Protein AF-A0A926EF14-F1 (afdb_monomer)

Sequence (296 aa):
MLIVTAFVLFLLLAAVLDRFVFHVVFKAPEEPSSSSSSSSSSISSSSSSSKPELTEAEMLPGSGNLENSPYVDATMFEKIKEYSDKNSDVKGWLTVEGTNIDYPVVHYKNNSTYLSLGYDKNYSFNGVIWADYEDILGNASQMSRNMVIYGHNWTNYSADPRIGNENDVMFAQLTAFQHLDFAKENLFIHFTTEEQSMTYKIFASFYTEDTFPYYYPNQSDEEFMAVVESARERSEHDYDVLVDKDDKIITLSTCTRRFGRTDRQRFVVMARLLRQEEKAVPYAVTANPDPVRPNL

Organism: NCBI:txid2763677

Structure (mmCIF, N/CA/C/O backbone):
data_AF-A0A926EF14-F1
#
_entry.id   AF-A0A926EF14-F1
#
loop_
_atom_site.group_PDB
_atom_site.id
_atom_site.type_symbol
_atom_site.label_atom_id
_atom_site.label_alt_id
_atom_site.label_comp_id
_atom_site.label_asym_id
_atom_site.label_entity_id
_atom_site.label_seq_id
_atom_site.pdbx_PDB_ins_code
_atom_site.Cartn_x
_atom_site.Cartn_y
_atom_site.Cartn_z
_atom_site.occupancy
_atom_site.B_iso_or_equiv
_atom_site.auth_seq_id
_atom_site.auth_comp_id
_atom_site.auth_asym_id
_atom_site.auth_atom_id
_atom_site.pdbx_PDB_model_num
ATOM 1 N N . MET A 1 1 ? 53.623 -20.574 24.177 1.00 59.88 1 MET A N 1
ATOM 2 C CA . MET A 1 1 ? 53.455 -21.757 23.302 1.00 59.88 1 MET A CA 1
ATOM 3 C C . MET A 1 1 ? 52.304 -22.678 23.729 1.00 59.88 1 MET A C 1
ATOM 5 O O . MET A 1 1 ? 51.657 -23.208 22.844 1.00 59.88 1 MET A O 1
ATOM 9 N N . LEU A 1 2 ? 51.975 -22.813 25.028 1.00 55.41 2 LEU A N 1
ATOM 10 C CA . LEU A 1 2 ? 50.864 -23.671 25.497 1.00 55.41 2 LEU A CA 1
ATOM 11 C C . LEU A 1 2 ? 49.434 -23.173 25.177 1.00 55.41 2 LEU A C 1
ATOM 13 O O . LEU A 1 2 ? 48.521 -23.982 25.049 1.00 55.41 2 LEU A O 1
ATOM 17 N N . ILE A 1 3 ? 49.214 -21.861 25.041 1.00 56.66 3 ILE A N 1
ATOM 18 C CA . ILE A 1 3 ? 47.863 -21.304 24.804 1.00 56.66 3 ILE A CA 1
ATOM 19 C C . ILE A 1 3 ? 47.408 -21.529 23.351 1.00 56.66 3 ILE A C 1
ATOM 21 O O . ILE A 1 3 ? 46.236 -21.783 23.089 1.00 56.66 3 ILE A O 1
ATOM 25 N N . VAL A 1 4 ? 48.350 -21.520 22.404 1.00 59.75 4 VAL A N 1
ATOM 26 C CA . VAL A 1 4 ? 48.061 -21.704 20.972 1.00 59.75 4 VAL A CA 1
ATOM 27 C C . VAL A 1 4 ? 47.673 -23.155 20.669 1.00 59.75 4 VAL A C 1
ATOM 29 O O . VAL A 1 4 ? 46.778 -23.403 19.869 1.00 59.75 4 VAL A O 1
ATOM 32 N N . THR A 1 5 ? 48.273 -24.126 21.364 1.00 63.25 5 THR A N 1
ATOM 33 C CA . THR A 1 5 ? 47.967 -25.553 21.180 1.00 63.25 5 THR A CA 1
ATOM 34 C C . THR A 1 5 ? 46.576 -25.943 21.686 1.00 63.25 5 THR A C 1
ATOM 36 O O . THR A 1 5 ? 45.941 -26.809 21.091 1.00 63.25 5 THR A O 1
ATOM 39 N N . ALA A 1 6 ? 46.065 -25.284 22.733 1.00 62.16 6 ALA A N 1
ATOM 40 C CA . ALA A 1 6 ? 44.718 -25.543 23.249 1.00 62.16 6 ALA A CA 1
ATOM 41 C C . ALA A 1 6 ? 43.618 -25.014 22.307 1.00 62.16 6 ALA A C 1
ATOM 43 O O . ALA A 1 6 ? 42.595 -25.670 22.118 1.00 62.16 6 ALA A O 1
ATOM 44 N N . PHE A 1 7 ? 43.855 -23.868 21.658 1.00 66.31 7 PHE A N 1
ATOM 45 C CA . PHE A 1 7 ? 42.904 -23.267 20.716 1.00 66.31 7 PHE A CA 1
ATOM 46 C C . PHE A 1 7 ? 42.755 -24.080 19.421 1.00 66.31 7 PHE A C 1
ATOM 48 O O . PHE A 1 7 ? 41.646 -24.250 18.919 1.00 66.31 7 PHE A O 1
ATOM 55 N N . VAL A 1 8 ? 43.854 -24.642 18.907 1.00 69.69 8 VAL A N 1
ATOM 56 C CA . VAL A 1 8 ? 43.825 -25.494 17.704 1.00 69.69 8 VAL A CA 1
ATOM 57 C C . VAL A 1 8 ? 43.091 -26.813 17.970 1.00 69.69 8 VAL A C 1
ATOM 59 O O . VAL A 1 8 ? 42.335 -27.277 17.118 1.00 69.69 8 VAL A O 1
ATOM 62 N N . LEU A 1 9 ? 43.245 -27.392 19.167 1.00 65.31 9 LEU A N 1
ATOM 63 C CA . LEU A 1 9 ? 42.551 -28.628 19.537 1.00 65.31 9 LEU A CA 1
ATOM 64 C C . LEU A 1 9 ? 41.032 -28.418 19.686 1.00 65.31 9 LEU A C 1
ATOM 66 O O . LEU A 1 9 ? 40.253 -29.280 19.284 1.00 65.31 9 LEU A O 1
ATOM 70 N N . PHE A 1 10 ? 40.608 -27.257 20.201 1.00 69.00 10 PHE A N 1
ATOM 71 C CA . PHE A 1 10 ? 39.190 -26.909 20.338 1.00 69.00 10 PHE A CA 1
ATOM 72 C C . PHE A 1 10 ? 38.501 -26.709 18.977 1.00 69.00 10 PHE A C 1
ATOM 74 O O . PHE A 1 10 ? 37.396 -27.205 18.767 1.00 69.00 10 PHE A O 1
ATOM 81 N N . LEU A 1 11 ? 39.173 -26.058 18.019 1.00 65.62 11 LEU A N 1
ATOM 82 C CA . LEU A 1 11 ? 38.637 -25.860 16.665 1.00 65.62 11 LEU A CA 1
ATOM 83 C C . LEU A 1 11 ? 38.502 -27.174 15.881 1.00 65.62 11 LEU A C 1
ATOM 85 O O . LEU A 1 11 ? 37.529 -27.355 15.149 1.00 65.62 11 LEU A O 1
ATOM 89 N N . LEU A 1 12 ? 39.431 -28.118 16.064 1.00 63.69 12 LEU A N 1
ATOM 90 C CA . LEU A 1 12 ? 39.341 -29.440 15.435 1.00 63.69 12 LEU A CA 1
ATOM 91 C C . LEU A 1 12 ? 38.203 -30.288 16.024 1.00 63.69 12 LEU A C 1
ATOM 93 O O . LEU A 1 12 ? 37.512 -30.974 15.276 1.00 63.69 12 LEU A O 1
ATOM 97 N N . LEU A 1 13 ? 37.9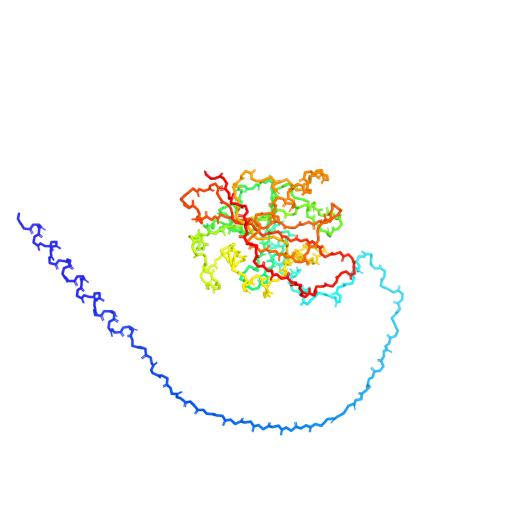62 -30.207 17.336 1.00 59.09 13 LEU A N 1
ATOM 98 C CA . LEU A 1 13 ? 36.832 -30.883 17.985 1.00 59.09 13 LEU A CA 1
ATOM 99 C C . LEU A 1 13 ? 35.478 -30.314 17.532 1.00 59.09 13 LEU A C 1
ATOM 101 O O . LEU A 1 13 ? 34.566 -31.090 17.244 1.00 59.09 13 LEU A O 1
ATOM 105 N N . ALA A 1 14 ? 35.362 -28.989 17.393 1.00 60.09 14 ALA A N 1
ATOM 106 C CA . ALA A 1 14 ? 34.145 -28.346 16.895 1.00 60.09 14 ALA A CA 1
ATOM 107 C C . ALA A 1 14 ? 33.811 -28.760 15.446 1.00 60.09 14 ALA A C 1
ATOM 109 O O . ALA A 1 14 ? 32.662 -29.071 15.147 1.00 60.09 14 ALA A O 1
ATOM 110 N N . ALA A 1 15 ? 34.815 -28.858 14.566 1.00 60.81 15 ALA A N 1
ATOM 111 C CA . ALA A 1 15 ? 34.612 -29.263 13.172 1.00 60.81 15 ALA A CA 1
ATOM 112 C C . ALA A 1 15 ? 34.180 -30.737 13.009 1.00 60.81 15 ALA A C 1
ATOM 114 O O . ALA A 1 15 ? 33.473 -31.079 12.059 1.00 60.81 15 ALA A O 1
ATOM 115 N N . VAL A 1 16 ? 34.589 -31.624 13.925 1.00 64.19 16 VAL A N 1
ATOM 116 C CA . VAL A 1 16 ? 34.184 -33.043 13.906 1.00 64.19 16 VAL A CA 1
ATOM 117 C C . VAL A 1 16 ? 32.751 -33.221 14.418 1.00 64.19 16 VAL A C 1
ATOM 119 O O . VAL A 1 16 ? 32.005 -34.027 13.860 1.00 64.19 16 VAL A O 1
ATOM 122 N N . LEU A 1 17 ? 32.342 -32.445 15.428 1.00 52.44 17 LEU A N 1
ATOM 123 C CA . LEU A 1 17 ? 30.967 -32.441 15.942 1.00 52.44 17 LEU A CA 1
ATOM 124 C C . LEU A 1 17 ? 29.964 -31.916 14.902 1.00 52.44 17 LEU A C 1
ATOM 126 O O . LEU A 1 17 ? 28.900 -32.511 14.743 1.00 52.44 17 LEU A O 1
ATOM 130 N N . ASP A 1 18 ? 30.330 -30.890 14.132 1.00 54.69 18 ASP A N 1
ATOM 131 C CA . ASP A 1 18 ? 29.460 -30.302 13.103 1.00 54.69 18 ASP A CA 1
ATOM 132 C C . ASP A 1 18 ? 29.188 -31.274 11.933 1.00 54.69 18 ASP A C 1
ATOM 134 O O . ASP A 1 18 ? 28.050 -31.463 11.498 1.00 54.69 18 ASP A O 1
ATOM 138 N N . ARG A 1 19 ? 30.211 -32.027 11.495 1.00 56.25 19 ARG A N 1
ATOM 139 C CA . ARG A 1 19 ? 30.043 -33.089 10.481 1.00 56.25 19 ARG A CA 1
ATOM 140 C C . ARG A 1 19 ? 29.198 -34.272 10.958 1.00 56.25 19 ARG A C 1
ATOM 142 O O . ARG A 1 19 ? 28.567 -34.928 10.130 1.00 56.25 19 ARG A O 1
ATOM 149 N N . PHE A 1 20 ? 29.189 -34.563 12.258 1.00 52.62 20 PHE A N 1
ATOM 150 C CA . PHE A 1 20 ? 28.399 -35.663 12.813 1.00 52.62 20 PHE A CA 1
ATOM 151 C C . PHE A 1 20 ? 26.912 -35.294 12.934 1.00 52.62 20 PHE A C 1
ATOM 153 O O . PHE A 1 20 ? 26.051 -36.112 12.612 1.00 52.62 20 PHE A O 1
ATOM 160 N N . VAL A 1 21 ? 26.601 -34.045 13.305 1.00 53.00 21 VAL A N 1
ATOM 161 C CA . VAL A 1 21 ? 25.218 -33.532 13.348 1.00 53.00 21 VAL A CA 1
ATOM 162 C C . VAL A 1 21 ? 24.605 -33.480 11.945 1.00 53.00 21 VAL A C 1
ATOM 164 O O . VAL A 1 21 ? 23.466 -33.911 11.764 1.00 53.00 21 VAL A O 1
ATOM 167 N N . PHE A 1 22 ? 25.374 -33.070 10.930 1.00 47.53 22 PHE A N 1
ATOM 168 C CA . PHE A 1 22 ? 24.894 -33.027 9.544 1.00 47.53 22 PHE A CA 1
ATOM 169 C C . PHE A 1 22 ? 24.496 -34.413 9.001 1.00 47.53 22 PHE A C 1
ATOM 171 O O . PHE A 1 22 ? 23.508 -34.538 8.281 1.00 47.53 22 PHE A O 1
ATOM 178 N N . HIS A 1 23 ? 25.211 -35.475 9.390 1.00 51.81 23 HIS A N 1
ATOM 179 C CA . HIS A 1 23 ? 24.938 -36.837 8.914 1.00 51.81 23 HIS A CA 1
ATOM 180 C C . HIS A 1 23 ? 23.814 -37.569 9.663 1.00 51.81 23 HIS A C 1
ATOM 182 O O . HIS A 1 23 ? 23.253 -38.522 9.120 1.00 51.81 23 HIS A O 1
ATOM 188 N N . VAL A 1 24 ? 23.491 -37.159 10.894 1.00 51.69 24 VAL A N 1
ATOM 189 C CA . VAL A 1 24 ? 22.460 -37.812 11.723 1.00 51.69 24 VAL A CA 1
ATOM 190 C C . VAL A 1 24 ? 21.089 -37.143 11.558 1.00 51.69 24 VAL A C 1
ATOM 192 O O . VAL A 1 24 ? 20.074 -37.822 11.685 1.00 51.69 24 VAL A O 1
ATOM 195 N N . VAL A 1 25 ? 21.040 -35.844 11.233 1.00 48.34 25 VAL A N 1
ATOM 196 C CA . VAL A 1 25 ? 19.781 -35.075 11.161 1.00 48.34 25 VAL A CA 1
ATOM 197 C C . VAL A 1 25 ? 19.177 -35.028 9.751 1.00 48.34 25 VAL A C 1
ATOM 199 O O . VAL A 1 25 ? 17.957 -34.974 9.621 1.00 48.34 25 VAL A O 1
ATOM 202 N N . PHE A 1 26 ? 19.977 -35.136 8.685 1.00 39.97 26 PHE A N 1
ATOM 203 C CA . PHE A 1 26 ? 19.478 -35.069 7.305 1.00 39.97 26 PHE A CA 1
ATOM 204 C C . PHE A 1 26 ? 19.611 -36.406 6.575 1.00 39.97 26 PHE A C 1
ATOM 206 O O . PHE A 1 26 ? 20.491 -36.613 5.742 1.00 39.97 26 PHE A O 1
ATOM 213 N N . LYS A 1 27 ? 18.684 -37.320 6.870 1.00 35.62 27 LYS A N 1
ATOM 214 C CA . LYS A 1 27 ? 18.374 -38.458 6.000 1.00 35.62 27 LYS A CA 1
ATOM 215 C C . LYS A 1 27 ? 16.994 -38.219 5.387 1.00 35.62 27 LYS A C 1
ATOM 217 O O . LYS A 1 27 ? 15.984 -38.378 6.065 1.00 35.62 27 LYS A O 1
ATOM 222 N N . ALA A 1 28 ? 16.969 -37.792 4.125 1.00 41.59 28 ALA A N 1
ATOM 223 C CA . ALA A 1 28 ? 15.740 -37.636 3.350 1.00 41.59 28 ALA A CA 1
ATOM 224 C C . ALA A 1 28 ? 15.052 -39.007 3.154 1.00 41.59 28 ALA A C 1
ATOM 226 O O . ALA A 1 28 ? 15.758 -39.984 2.880 1.00 41.59 28 ALA A O 1
ATOM 227 N N . PRO A 1 29 ? 13.718 -39.119 3.291 1.00 42.22 29 PRO A N 1
ATOM 228 C CA . PRO A 1 29 ? 12.995 -40.325 2.906 1.00 42.22 29 PRO A CA 1
ATOM 229 C C . PRO A 1 29 ? 12.800 -40.376 1.382 1.00 42.22 29 PRO A C 1
ATOM 231 O O . PRO A 1 29 ? 12.461 -39.371 0.762 1.00 42.22 29 PRO A O 1
ATOM 234 N N . GLU A 1 30 ? 13.014 -41.556 0.799 1.00 37.47 30 GLU A N 1
ATOM 235 C CA . GLU A 1 30 ? 12.725 -41.881 -0.603 1.00 37.47 30 GLU A CA 1
ATOM 236 C C . GLU A 1 30 ? 11.208 -41.914 -0.873 1.00 37.47 30 GLU A C 1
ATOM 238 O O . GLU A 1 30 ? 10.435 -42.424 -0.058 1.00 37.47 30 GLU A O 1
ATOM 243 N N . GLU A 1 31 ? 10.788 -41.404 -2.035 1.00 38.28 31 GLU A N 1
ATOM 244 C CA . GLU A 1 31 ? 9.409 -41.494 -2.531 1.00 38.28 31 GLU A CA 1
ATOM 245 C C . GLU A 1 31 ? 9.086 -42.869 -3.141 1.00 38.28 31 GLU A C 1
ATOM 247 O O . GLU A 1 31 ? 9.919 -43.436 -3.854 1.00 38.28 31 GLU A O 1
ATOM 252 N N . PRO A 1 32 ? 7.840 -43.359 -3.000 1.00 35.94 32 PRO A N 1
ATOM 253 C CA . PRO A 1 32 ? 7.292 -44.361 -3.899 1.00 35.94 32 PRO A CA 1
ATOM 254 C C . PRO A 1 32 ? 6.314 -43.779 -4.935 1.00 35.94 32 PRO A C 1
ATOM 256 O O . PRO A 1 32 ? 5.433 -42.968 -4.660 1.00 35.94 32 PRO A O 1
ATOM 259 N N . SER A 1 33 ? 6.480 -44.305 -6.144 1.00 30.80 33 SER A N 1
ATOM 260 C CA . SER A 1 33 ? 5.812 -44.034 -7.413 1.00 30.80 33 SER A CA 1
ATOM 261 C C . SER A 1 33 ? 4.359 -44.528 -7.557 1.00 30.80 33 SER A C 1
ATOM 263 O O . SER A 1 33 ? 4.020 -45.620 -7.111 1.00 30.80 33 SER A O 1
ATOM 265 N N . SER A 1 34 ? 3.607 -43.791 -8.390 1.00 31.23 34 SER A N 1
ATOM 266 C CA . SER A 1 34 ? 2.568 -44.211 -9.363 1.00 31.23 34 SER A CA 1
ATOM 267 C C . SER A 1 34 ? 1.289 -44.932 -8.892 1.00 31.23 34 SER A C 1
ATOM 269 O O . SER A 1 34 ? 1.327 -46.068 -8.435 1.00 31.23 34 SER A O 1
ATOM 271 N N . SER A 1 35 ? 0.113 -44.409 -9.256 1.00 31.97 35 SER A N 1
ATOM 272 C CA . SER A 1 35 ? -0.593 -44.749 -10.513 1.00 31.97 35 SER A CA 1
ATOM 273 C C . SER A 1 35 ? -2.084 -44.359 -10.477 1.00 31.97 35 SER A C 1
ATOM 275 O O . SER A 1 35 ? -2.718 -44.242 -9.436 1.00 31.97 35 SER A O 1
ATOM 277 N N . SER A 1 36 ? -2.595 -44.115 -11.680 1.00 29.84 36 SER A N 1
ATOM 278 C CA . SER A 1 36 ? -3.914 -43.647 -12.115 1.00 29.84 36 SER A CA 1
ATOM 279 C C . SER A 1 36 ? -5.124 -44.514 -11.744 1.00 29.84 36 SER A C 1
ATOM 281 O O . SER A 1 36 ? -5.042 -45.736 -11.824 1.00 29.84 36 SER A O 1
ATOM 283 N N . SER A 1 37 ? -6.305 -43.897 -11.617 1.00 31.75 37 SER A N 1
ATOM 284 C CA . SER A 1 37 ? -7.478 -44.317 -12.408 1.00 31.75 37 SER A CA 1
ATOM 285 C C . SER A 1 37 ? -8.576 -43.248 -12.444 1.00 31.75 37 SER A C 1
ATOM 287 O O . SER A 1 37 ? -8.955 -42.649 -11.444 1.00 31.75 37 SER A O 1
ATOM 289 N N . SER A 1 38 ? -9.056 -43.015 -13.659 1.00 29.80 38 SER A N 1
ATOM 290 C CA . SER A 1 38 ? -10.229 -42.240 -14.035 1.00 29.80 38 SER A CA 1
ATOM 291 C C . SER A 1 38 ? -11.501 -43.073 -13.890 1.00 29.80 38 SER A C 1
ATOM 293 O O . SER A 1 38 ? -11.527 -44.214 -14.352 1.00 29.80 38 SER A O 1
ATOM 295 N N . SER A 1 39 ? -12.590 -42.464 -13.432 1.00 33.22 39 SER A N 1
ATOM 296 C CA . SER A 1 39 ? -13.934 -42.917 -13.801 1.00 33.22 39 SER A CA 1
ATOM 297 C C . SER A 1 39 ? -14.925 -41.763 -13.736 1.00 33.22 39 SER A C 1
ATOM 299 O O . SER A 1 39 ? -15.149 -41.149 -12.698 1.00 33.22 39 SER A O 1
ATOM 301 N N . SER A 1 40 ? -15.479 -41.480 -14.906 1.00 31.91 40 SER A N 1
ATOM 302 C CA . SER A 1 40 ? -16.607 -40.612 -15.183 1.00 31.91 40 SER A CA 1
ATOM 303 C C . SER A 1 40 ? -17.922 -41.299 -14.816 1.00 31.91 40 SER A C 1
ATOM 305 O O . SER A 1 40 ? -18.116 -42.480 -15.096 1.00 31.91 40 SER A O 1
ATOM 307 N N . SER A 1 41 ? -18.873 -40.528 -14.295 1.00 32.97 41 SER A N 1
ATOM 308 C CA . SER A 1 41 ? -20.298 -40.798 -14.486 1.00 32.97 41 SER A CA 1
ATOM 309 C C . SER A 1 41 ? -21.107 -39.524 -14.278 1.00 32.97 41 SER A C 1
ATOM 311 O O . SER A 1 41 ? -20.878 -38.747 -13.356 1.00 32.97 41 SER A O 1
ATOM 313 N N . SER A 1 42 ? -22.026 -39.328 -15.205 1.00 28.97 42 SER A N 1
ATOM 314 C CA . SER A 1 42 ? -22.862 -38.167 -15.465 1.00 28.97 42 SER A CA 1
ATOM 315 C C . SER A 1 42 ? -24.283 -38.317 -14.894 1.00 28.97 42 SER A C 1
ATOM 317 O O . SER A 1 42 ? -24.698 -39.437 -14.616 1.00 28.97 42 SER A O 1
ATOM 319 N N . ILE A 1 43 ? -25.034 -37.198 -14.935 1.00 31.61 43 ILE A N 1
ATOM 320 C CA . ILE A 1 43 ? -26.507 -37.046 -15.102 1.00 31.61 43 ILE A CA 1
ATOM 321 C C . ILE A 1 43 ? -27.308 -36.532 -13.874 1.00 31.61 43 ILE A C 1
ATOM 323 O O . ILE A 1 43 ? -27.554 -37.272 -12.934 1.00 31.61 43 ILE A O 1
ATOM 327 N N . SER A 1 44 ? -27.725 -35.249 -13.996 1.00 28.77 44 SER A N 1
ATOM 328 C CA . SER A 1 44 ? -29.058 -34.598 -13.801 1.00 28.77 44 SER A CA 1
ATOM 329 C C . SER A 1 44 ? -29.881 -34.851 -12.513 1.00 28.77 44 SER A C 1
ATOM 331 O O . SER A 1 44 ? -29.849 -35.943 -11.980 1.00 28.77 44 SER A O 1
ATOM 333 N N . SER A 1 45 ? -30.742 -33.979 -11.967 1.00 30.25 45 SER A N 1
ATOM 334 C CA . SER A 1 45 ? -31.511 -32.816 -12.454 1.00 30.25 45 SER A CA 1
ATOM 335 C C . SER A 1 45 ? -32.240 -32.134 -11.269 1.00 30.25 45 SER A C 1
ATOM 337 O O . SER A 1 45 ? -32.706 -32.834 -10.379 1.00 30.25 45 SER A O 1
ATOM 339 N N . SER A 1 46 ? -32.395 -30.803 -11.344 1.00 28.83 46 SER A N 1
ATOM 340 C CA . SER A 1 46 ? -33.525 -29.931 -10.921 1.00 28.83 46 SER A CA 1
ATOM 341 C C . SER A 1 46 ? -34.365 -30.208 -9.653 1.00 28.83 46 SER A C 1
ATOM 343 O O . SER A 1 46 ? -35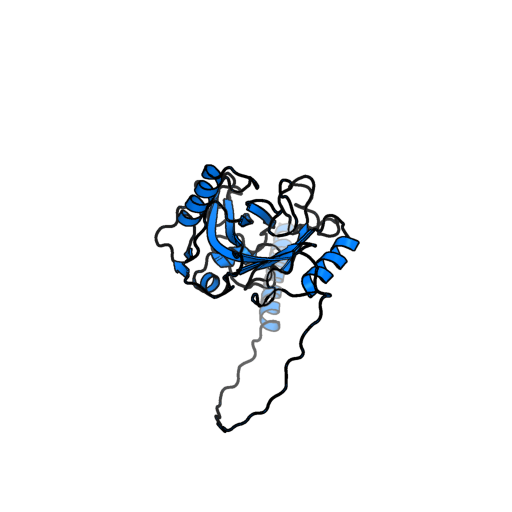.038 -31.229 -9.586 1.00 28.83 46 SER A O 1
ATOM 345 N N . SER A 1 47 ? -34.575 -29.170 -8.821 1.00 30.72 47 SER A N 1
ATOM 346 C CA . SER A 1 47 ? -35.864 -28.431 -8.746 1.00 30.72 47 SER A CA 1
ATOM 347 C C . SER A 1 47 ? -35.881 -27.314 -7.682 1.00 30.72 47 SER A C 1
ATOM 349 O O . SER A 1 47 ? -35.556 -27.561 -6.528 1.00 30.72 47 SER A O 1
ATOM 351 N N . SER A 1 48 ? -36.321 -26.125 -8.122 1.00 27.31 48 SER A N 1
ATOM 352 C CA . SER A 1 48 ? -37.095 -25.046 -7.463 1.00 27.31 48 SER A CA 1
ATOM 353 C C . SER A 1 48 ? -37.028 -24.805 -5.947 1.00 27.31 48 SER A C 1
ATOM 355 O O . SER A 1 48 ? -37.310 -25.718 -5.178 1.00 27.31 48 SER A O 1
ATOM 357 N N . SER A 1 49 ? -36.953 -23.524 -5.543 1.00 28.56 49 SER A N 1
ATOM 358 C CA . SER A 1 49 ? -37.962 -22.887 -4.664 1.00 28.56 49 SER A CA 1
ATOM 359 C C . SER A 1 49 ? -37.832 -21.351 -4.597 1.00 28.56 49 SER A C 1
ATOM 361 O O . SER A 1 49 ? -36.772 -20.806 -4.322 1.00 28.56 49 SER A O 1
ATOM 363 N N . SER A 1 50 ? -38.964 -20.711 -4.898 1.00 32.22 50 SER A N 1
ATOM 364 C CA . SER A 1 50 ? -39.532 -19.415 -4.479 1.00 32.22 50 SER A CA 1
ATOM 365 C C . SER A 1 50 ? -38.734 -18.402 -3.634 1.00 32.22 50 SER A C 1
ATOM 367 O O . SER A 1 50 ? -38.329 -18.668 -2.507 1.00 32.22 50 SER A O 1
ATOM 369 N N . LYS A 1 51 ? -38.723 -17.171 -4.163 1.00 36.91 51 LYS A N 1
ATOM 370 C CA . LYS A 1 51 ? -38.410 -15.871 -3.543 1.00 36.91 51 LYS A CA 1
ATOM 371 C C . LYS A 1 51 ? -39.515 -15.413 -2.570 1.00 36.91 51 LYS A C 1
ATOM 373 O O . LYS A 1 51 ? -40.682 -15.505 -2.954 1.00 36.91 51 LYS A O 1
ATOM 378 N N . PRO A 1 52 ? -39.189 -14.827 -1.402 1.00 35.22 52 PRO A N 1
ATOM 379 C CA . PRO A 1 52 ? -40.082 -13.921 -0.700 1.00 35.22 52 PRO A CA 1
ATOM 380 C C . PRO A 1 52 ? -39.683 -12.453 -0.918 1.00 35.22 52 PRO A C 1
ATOM 382 O O . PRO A 1 52 ? -38.526 -12.098 -1.131 1.00 35.22 52 PRO A O 1
ATOM 385 N N . GLU A 1 53 ? -40.712 -11.622 -0.914 1.00 32.00 53 GLU A N 1
ATOM 386 C CA . GLU A 1 53 ? -40.737 -10.169 -1.040 1.00 32.00 53 GLU A CA 1
ATOM 387 C C . GLU A 1 53 ? -40.419 -9.544 0.333 1.00 32.00 53 GLU A C 1
ATOM 389 O O . GLU A 1 53 ? -41.019 -9.939 1.333 1.00 32.00 53 GLU A O 1
ATOM 394 N N . LEU A 1 54 ? -39.440 -8.631 0.402 1.00 27.95 54 LEU A N 1
ATOM 395 C CA . LEU A 1 54 ? -38.994 -7.991 1.647 1.00 27.95 54 LEU A CA 1
ATOM 396 C C . LEU A 1 54 ? -39.623 -6.603 1.815 1.00 27.95 54 LEU A C 1
ATOM 398 O O . LEU A 1 54 ? -39.719 -5.815 0.877 1.00 27.95 54 LEU A O 1
ATOM 402 N N . THR A 1 55 ? -40.071 -6.354 3.043 1.00 30.17 55 THR A N 1
ATOM 403 C CA . THR A 1 55 ? -40.793 -5.173 3.518 1.00 30.17 55 THR A CA 1
ATOM 404 C C . THR A 1 55 ? -39.874 -4.002 3.877 1.00 30.17 55 THR A C 1
ATOM 406 O O . THR A 1 55 ? -38.702 -4.182 4.185 1.00 30.17 55 THR A O 1
ATOM 409 N N . GLU A 1 56 ? -40.491 -2.823 3.932 1.00 30.98 56 GLU A N 1
ATOM 410 C CA . GLU A 1 56 ? -40.059 -1.425 4.142 1.00 30.98 56 GLU A CA 1
ATOM 411 C C . GLU A 1 56 ? -39.122 -1.088 5.341 1.00 30.98 56 GLU A C 1
ATOM 413 O O . GLU A 1 56 ? -39.063 0.061 5.768 1.00 30.98 56 GLU A O 1
ATOM 418 N N . ALA A 1 57 ? -38.367 -2.045 5.894 1.00 28.08 57 ALA A N 1
ATOM 419 C CA . ALA A 1 57 ? -37.488 -1.858 7.061 1.00 28.08 57 ALA A CA 1
ATOM 420 C C . ALA A 1 57 ? -35.973 -1.778 6.744 1.00 28.08 57 ALA A C 1
ATOM 422 O O . ALA A 1 57 ? -35.175 -1.628 7.666 1.00 28.08 57 ALA A O 1
ATOM 423 N N . GLU A 1 58 ? -35.555 -1.816 5.473 1.00 32.62 58 GLU A N 1
ATOM 424 C CA . GLU A 1 58 ? -34.142 -1.695 5.046 1.00 32.62 58 GLU A CA 1
ATOM 425 C C . GLU A 1 58 ? -33.716 -0.258 4.680 1.00 32.62 58 GLU A C 1
ATOM 427 O O . GLU A 1 58 ? -32.915 -0.032 3.776 1.00 32.62 58 GLU A O 1
ATOM 432 N N . MET A 1 59 ? -34.218 0.756 5.387 1.00 26.83 59 MET A N 1
ATOM 433 C CA . MET A 1 59 ? -33.659 2.111 5.290 1.00 26.83 59 MET A CA 1
ATOM 434 C C . MET A 1 59 ? -32.530 2.308 6.313 1.00 26.83 59 MET A C 1
ATOM 436 O O . MET A 1 59 ? -32.695 3.002 7.314 1.00 26.83 59 MET A O 1
ATOM 440 N N . LEU A 1 60 ? -31.362 1.716 6.040 1.00 28.22 60 LEU A N 1
ATOM 441 C CA . LEU A 1 60 ? -30.070 2.204 6.539 1.00 28.22 60 LEU A CA 1
ATOM 442 C C . LEU A 1 60 ? -29.300 2.813 5.351 1.00 28.22 60 LEU A C 1
ATOM 444 O O . LEU A 1 60 ? -29.134 2.139 4.332 1.00 28.22 60 LEU A O 1
ATOM 448 N N . PRO A 1 61 ? -28.841 4.076 5.423 1.00 32.22 61 PRO A N 1
ATOM 449 C CA . PRO A 1 61 ? -28.120 4.702 4.323 1.00 32.22 61 PRO A CA 1
ATOM 450 C C . PRO A 1 61 ? -26.684 4.166 4.287 1.00 32.22 61 PRO A C 1
ATOM 452 O O . PRO A 1 61 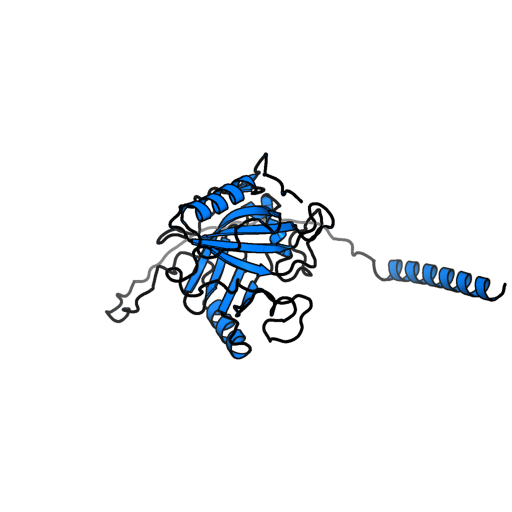? -25.927 4.380 5.229 1.00 32.22 61 PRO A O 1
ATOM 455 N N . GLY A 1 62 ? -26.313 3.473 3.205 1.00 33.38 62 GLY A N 1
ATOM 456 C CA . GLY A 1 62 ? -24.925 3.051 2.965 1.00 33.38 62 GLY A CA 1
ATOM 457 C C . GLY A 1 62 ? -24.705 1.618 2.478 1.00 33.38 62 GLY A C 1
ATOM 458 O O . GLY A 1 62 ? -23.553 1.209 2.379 1.00 33.38 62 GLY A O 1
ATOM 459 N N . SER A 1 63 ? -25.749 0.857 2.133 1.00 30.39 63 SER A N 1
ATOM 460 C CA . SER A 1 63 ? -25.576 -0.431 1.440 1.00 30.39 63 SER A CA 1
ATOM 461 C C . SER A 1 63 ? -25.264 -0.200 -0.045 1.00 30.39 63 SER A C 1
ATOM 463 O O . SER A 1 63 ? -26.116 -0.336 -0.921 1.00 30.39 63 SER A O 1
ATOM 465 N N . GLY A 1 64 ? -24.034 0.226 -0.334 1.00 31.86 64 GLY A N 1
ATOM 466 C CA . GLY A 1 64 ? -23.444 -0.003 -1.647 1.00 31.86 64 GLY A CA 1
ATOM 467 C C . GLY A 1 64 ? -23.198 -1.503 -1.783 1.00 31.86 64 GLY A C 1
ATOM 468 O O . GLY A 1 64 ? -22.457 -2.056 -0.978 1.00 31.86 64 GLY A O 1
ATOM 469 N N . ASN A 1 65 ? -23.871 -2.139 -2.745 1.00 33.69 65 ASN A N 1
ATOM 470 C CA . ASN A 1 65 ? -23.829 -3.564 -3.098 1.00 33.69 65 ASN A CA 1
ATOM 471 C C . ASN A 1 65 ? -22.587 -4.333 -2.589 1.00 33.69 65 ASN A C 1
ATOM 473 O O . ASN A 1 65 ? -21.568 -4.433 -3.273 1.00 33.69 65 ASN A O 1
ATOM 477 N N . LEU A 1 66 ? -22.714 -4.948 -1.409 1.00 41.62 66 LEU A N 1
ATOM 478 C CA . LEU A 1 66 ? -21.729 -5.869 -0.823 1.00 41.62 66 LEU A CA 1
ATOM 479 C C . LEU A 1 66 ? -21.659 -7.215 -1.579 1.00 41.62 66 LEU A C 1
ATOM 481 O O . LEU A 1 66 ? -20.772 -8.021 -1.326 1.00 41.62 66 LEU A O 1
ATOM 485 N N . GLU A 1 67 ? -22.569 -7.466 -2.525 1.00 37.22 67 GLU A N 1
ATOM 486 C CA . GLU A 1 67 ? -22.726 -8.755 -3.218 1.00 37.22 67 GLU A CA 1
ATOM 487 C C . GLU A 1 67 ? -21.644 -9.086 -4.266 1.00 37.22 67 GLU A C 1
ATOM 489 O O . GLU A 1 67 ? -21.628 -10.203 -4.775 1.00 37.22 67 GLU A O 1
ATOM 494 N N . ASN A 1 68 ? -20.736 -8.166 -4.617 1.00 38.59 68 ASN A N 1
ATOM 495 C CA . ASN A 1 68 ? -19.824 -8.359 -5.761 1.00 38.59 68 ASN A CA 1
ATOM 496 C C . ASN A 1 68 ? -18.317 -8.341 -5.434 1.00 38.59 68 ASN A C 1
ATOM 498 O O . ASN A 1 68 ? -17.508 -8.224 -6.358 1.00 38.59 68 ASN A O 1
ATOM 502 N N . SER A 1 69 ? -17.919 -8.498 -4.165 1.00 39.03 69 SER A N 1
ATOM 503 C CA . SER A 1 69 ? -16.518 -8.762 -3.801 1.00 39.03 69 SER A CA 1
ATOM 504 C C . SER A 1 69 ? -16.416 -10.061 -2.987 1.00 39.03 69 SER A C 1
ATOM 506 O O . SER A 1 69 ? -17.024 -10.140 -1.920 1.00 39.03 69 SER A O 1
ATOM 508 N N . PRO A 1 70 ? -15.665 -11.084 -3.450 1.00 42.19 70 PRO A N 1
ATOM 509 C CA . PRO A 1 70 ? -15.557 -12.386 -2.778 1.00 42.19 70 PRO A CA 1
ATOM 510 C C . PRO A 1 70 ? -14.849 -12.342 -1.409 1.00 42.19 70 PRO A C 1
ATOM 512 O O . PRO A 1 70 ? -14.690 -13.386 -0.784 1.00 42.19 70 PRO A O 1
ATOM 515 N N . TYR A 1 71 ? -14.435 -11.159 -0.944 1.00 49.22 71 TYR A N 1
ATOM 516 C CA . TYR A 1 71 ? -13.583 -10.964 0.232 1.00 49.22 71 TYR A CA 1
ATOM 517 C C . TYR A 1 71 ? -14.156 -10.018 1.298 1.00 49.22 71 TYR A C 1
ATOM 519 O O . TYR A 1 71 ? -13.462 -9.705 2.266 1.00 49.22 71 TYR A O 1
ATOM 527 N N . VAL A 1 72 ? -15.414 -9.572 1.173 1.00 52.22 72 VAL A N 1
ATOM 528 C CA . VAL A 1 72 ? -16.073 -8.844 2.272 1.00 52.22 72 VAL A CA 1
ATOM 529 C C . VAL A 1 72 ? -16.513 -9.847 3.330 1.00 52.22 72 VAL A C 1
ATOM 531 O O . VAL A 1 72 ? -17.653 -10.307 3.363 1.00 52.22 72 VAL A O 1
ATOM 534 N N . ASP A 1 73 ? -15.562 -10.223 4.174 1.00 65.00 73 ASP A N 1
ATOM 535 C CA . ASP A 1 73 ? -15.803 -11.118 5.289 1.00 65.00 73 ASP A CA 1
ATOM 536 C C . ASP A 1 73 ? -16.214 -10.304 6.525 1.00 65.00 73 ASP A C 1
ATOM 538 O O . ASP A 1 73 ? -15.462 -9.455 7.014 1.00 65.00 73 ASP A O 1
ATOM 542 N N . ALA A 1 74 ? -17.413 -10.57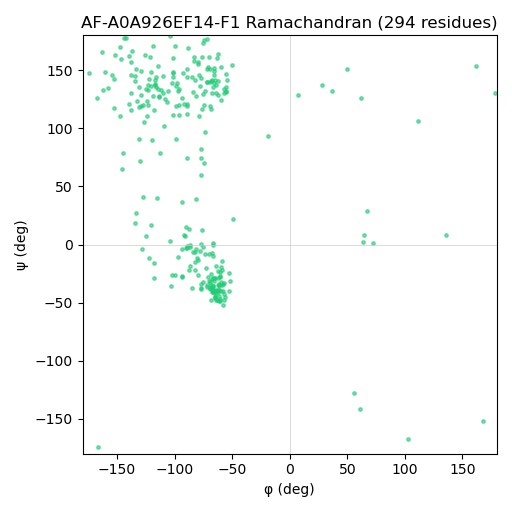8 7.053 1.00 69.38 74 ALA A N 1
ATOM 543 C CA . ALA A 1 74 ? -17.901 -10.015 8.312 1.00 69.38 74 ALA A CA 1
ATOM 544 C C . ALA A 1 74 ? -16.902 -10.225 9.466 1.00 69.38 74 ALA A C 1
ATOM 546 O O . ALA A 1 74 ? -16.858 -9.419 10.400 1.00 69.38 74 ALA A O 1
ATOM 547 N N . THR A 1 75 ? -16.046 -11.248 9.368 1.00 85.50 75 THR A N 1
ATOM 548 C CA . THR A 1 75 ? -14.988 -11.509 10.346 1.00 85.50 75 THR A CA 1
ATOM 549 C C . THR A 1 75 ? -13.981 -10.361 10.467 1.00 85.50 75 THR A C 1
ATOM 551 O O . THR A 1 75 ? -13.415 -10.183 11.543 1.00 85.50 75 THR A O 1
ATOM 554 N N . MET A 1 76 ? -13.761 -9.533 9.433 1.00 92.25 76 MET A N 1
ATOM 555 C CA . MET A 1 76 ? -12.813 -8.410 9.529 1.00 92.25 76 MET A CA 1
ATOM 556 C C . MET A 1 76 ? -13.299 -7.341 10.508 1.00 92.25 76 MET A C 1
ATOM 558 O O . MET A 1 76 ? -12.512 -6.843 11.310 1.00 92.25 76 MET A O 1
ATOM 562 N N . PHE A 1 77 ? -14.596 -7.028 10.508 1.00 92.88 77 PHE A N 1
ATOM 563 C CA . PHE A 1 77 ? -15.178 -6.092 11.475 1.00 92.88 77 PHE A CA 1
ATOM 564 C C . PHE A 1 77 ? -15.078 -6.631 12.908 1.00 92.88 77 PHE A C 1
ATOM 566 O O . PHE A 1 77 ? -14.771 -5.881 13.836 1.00 92.88 77 PHE A O 1
ATOM 573 N N . GLU A 1 78 ? -15.280 -7.939 13.095 1.00 93.56 78 GLU A N 1
ATOM 574 C CA . GLU A 1 78 ? -15.107 -8.600 14.393 1.00 93.56 78 GLU A CA 1
ATOM 575 C C . GLU A 1 78 ? -13.647 -8.556 14.866 1.00 93.56 78 GLU A C 1
ATOM 577 O O . GLU A 1 78 ? -13.392 -8.196 16.017 1.00 93.56 78 GLU A O 1
ATOM 582 N N . LYS A 1 79 ? -12.686 -8.836 13.973 1.00 94.81 79 LYS A N 1
ATOM 583 C CA . LYS A 1 79 ? -11.248 -8.714 14.255 1.00 94.81 79 LYS A CA 1
ATOM 584 C C . LYS A 1 79 ? -10.870 -7.280 14.628 1.00 94.81 79 LYS A C 1
ATOM 586 O O . LYS A 1 79 ? -10.187 -7.076 15.628 1.00 94.81 79 LYS A O 1
ATOM 591 N N . ILE A 1 80 ? -11.328 -6.277 13.872 1.00 96.12 80 ILE A N 1
ATOM 592 C CA . ILE A 1 80 ? -11.074 -4.861 14.189 1.00 96.12 80 ILE A CA 1
ATOM 593 C C . ILE A 1 80 ? -11.585 -4.551 15.592 1.00 96.12 80 ILE A C 1
ATOM 595 O O . ILE A 1 80 ? -10.833 -4.012 16.400 1.00 96.12 80 ILE A O 1
ATOM 599 N N . LYS A 1 81 ? -12.816 -4.962 15.915 1.00 95.44 81 LYS A N 1
ATOM 600 C CA . LYS A 1 81 ? -13.398 -4.763 17.243 1.00 95.44 81 LYS A CA 1
ATOM 601 C C . LYS A 1 81 ? -12.545 -5.404 18.342 1.00 95.44 81 LYS A C 1
ATOM 603 O O . LYS A 1 81 ? -12.137 -4.702 19.264 1.00 95.44 81 LYS A O 1
ATOM 608 N N . GLU A 1 82 ? -12.200 -6.686 18.211 1.00 95.69 82 GLU A N 1
ATOM 609 C CA . GLU A 1 82 ? -11.383 -7.410 19.199 1.00 95.69 82 GLU A CA 1
ATOM 610 C C . GLU A 1 82 ? -10.022 -6.734 19.448 1.00 95.69 82 GLU A C 1
ATOM 612 O O . GLU A 1 82 ? -9.556 -6.624 20.585 1.00 95.69 82 GLU A O 1
ATOM 617 N N . TYR A 1 83 ? -9.361 -6.274 18.386 1.00 97.06 83 TYR A N 1
ATOM 618 C CA . TYR A 1 83 ? -8.057 -5.625 18.493 1.00 97.06 83 TYR A CA 1
ATOM 619 C C . TYR A 1 83 ? -8.174 -4.183 19.004 1.00 97.06 83 TYR A C 1
ATOM 621 O O . TYR A 1 83 ? -7.319 -3.744 19.778 1.00 97.06 83 TYR A O 1
ATOM 629 N N . SER A 1 84 ? -9.250 -3.477 18.650 1.00 96.38 84 SER A N 1
ATOM 630 C CA . SER A 1 84 ? -9.538 -2.125 19.140 1.00 96.38 84 SER A CA 1
ATOM 631 C C . SER A 1 84 ? -9.816 -2.085 20.648 1.00 96.38 84 SER A C 1
ATOM 633 O O . SER A 1 84 ? -9.418 -1.131 21.316 1.00 96.38 84 SER A O 1
ATOM 635 N N . ASP A 1 85 ? -10.384 -3.159 21.214 1.00 95.75 85 ASP A N 1
ATOM 636 C CA . ASP A 1 85 ? -10.602 -3.301 22.661 1.00 95.75 85 ASP A CA 1
ATOM 637 C C . ASP A 1 85 ? -9.274 -3.359 23.443 1.00 95.75 85 ASP A C 1
ATOM 639 O O . ASP A 1 85 ? -9.200 -2.933 24.598 1.00 95.75 85 ASP A O 1
ATOM 643 N N . LYS A 1 86 ? -8.202 -3.864 22.813 1.00 96.00 86 LYS A N 1
ATOM 644 C CA . LYS A 1 86 ? -6.837 -3.883 23.373 1.00 96.00 86 LYS A CA 1
ATOM 645 C C . LYS A 1 86 ? -6.106 -2.567 23.110 1.00 96.00 86 LYS A C 1
ATOM 647 O O . LYS A 1 86 ? -5.342 -2.098 23.953 1.00 96.00 86 LYS A O 1
ATOM 652 N N . ASN A 1 87 ? -6.326 -1.978 21.938 1.00 97.44 87 ASN A N 1
ATOM 653 C CA . ASN A 1 87 ? -5.725 -0.720 21.534 1.00 97.44 87 ASN A CA 1
ATOM 654 C C . ASN A 1 87 ? -6.666 0.085 20.633 1.00 97.44 87 ASN A C 1
ATOM 656 O O . ASN A 1 87 ? -6.809 -0.211 19.451 1.00 97.44 87 ASN A O 1
ATOM 660 N N . SER A 1 88 ? -7.181 1.195 21.163 1.00 97.38 88 SER A N 1
ATOM 661 C CA . SER A 1 88 ? -8.063 2.123 20.447 1.00 97.38 88 SER A CA 1
ATOM 662 C C . SER A 1 88 ? -7.470 2.747 19.179 1.00 97.38 88 SER A C 1
ATOM 664 O O . SER A 1 88 ? -8.210 3.370 18.422 1.00 97.38 88 SER A O 1
ATOM 666 N N . ASP A 1 89 ? -6.154 2.646 18.974 1.00 98.19 89 ASP A N 1
ATOM 667 C CA . ASP A 1 89 ? -5.461 3.153 17.788 1.00 98.19 89 ASP A CA 1
ATOM 668 C C . ASP A 1 89 ? -5.585 2.183 16.601 1.00 98.19 89 ASP A C 1
ATOM 670 O O . ASP A 1 89 ? -5.255 2.563 15.484 1.00 98.19 89 ASP A O 1
ATOM 674 N N . VAL A 1 90 ? -6.065 0.949 16.806 1.00 98.25 90 VAL A N 1
ATOM 675 C CA . VAL A 1 90 ? -6.451 0.044 15.712 1.00 98.25 90 VAL A CA 1
ATOM 676 C C . VAL A 1 90 ? -7.701 0.609 15.043 1.00 98.25 90 VAL A C 1
ATOM 678 O O . VAL A 1 90 ? -8.728 0.786 15.698 1.00 98.25 90 VAL A O 1
ATOM 681 N N . LYS A 1 91 ? -7.597 0.922 13.748 1.00 97.31 91 LYS A N 1
ATOM 682 C CA . LYS A 1 91 ? -8.646 1.603 12.967 1.00 97.31 91 LYS A CA 1
ATOM 683 C C . LYS A 1 91 ? -9.019 0.916 11.665 1.00 97.31 91 LYS A C 1
ATOM 685 O O . LYS A 1 91 ? -9.956 1.340 10.990 1.00 97.31 91 LYS A O 1
ATOM 690 N N . GLY A 1 92 ? -8.324 -0.160 11.328 1.00 97.31 92 GLY A N 1
ATOM 691 C CA . GLY A 1 92 ? -8.692 -0.976 10.192 1.00 97.31 92 GLY A CA 1
ATOM 692 C C . GLY A 1 92 ? -7.982 -2.313 10.164 1.00 97.31 92 GLY A C 1
ATOM 693 O O . GLY A 1 92 ? -7.250 -2.678 11.086 1.00 97.31 92 GLY A O 1
ATOM 694 N N . TRP A 1 93 ? -8.209 -3.029 9.077 1.00 98.25 93 TRP A N 1
ATOM 695 C CA . TRP A 1 93 ? -7.622 -4.321 8.782 1.00 98.25 93 TRP A CA 1
ATOM 696 C C . TRP A 1 93 ? -7.222 -4.367 7.313 1.00 98.25 93 TRP A C 1
ATOM 698 O O . TRP A 1 93 ? -8.020 -3.998 6.448 1.00 98.25 93 TRP A O 1
ATOM 708 N N . LEU A 1 94 ? -5.990 -4.787 7.039 1.00 98.38 94 LEU A N 1
ATOM 709 C CA . LEU A 1 94 ? -5.428 -4.864 5.695 1.00 98.38 94 LEU A CA 1
ATOM 710 C C . LEU A 1 94 ? -5.174 -6.321 5.324 1.00 98.38 94 LEU A C 1
ATOM 712 O O . LEU A 1 94 ? -4.445 -7.020 6.032 1.00 98.38 94 LEU A O 1
ATOM 716 N N . THR A 1 95 ? -5.706 -6.717 4.173 1.00 98.06 95 THR A N 1
ATOM 717 C CA . THR A 1 95 ? -5.455 -8.012 3.546 1.00 98.06 95 THR A CA 1
ATOM 718 C C . THR A 1 95 ? -4.947 -7.799 2.120 1.00 98.06 95 THR A C 1
ATOM 720 O O . THR A 1 95 ? -5.510 -6.996 1.373 1.00 98.06 95 THR A O 1
ATOM 723 N N . VAL A 1 96 ? -3.883 -8.502 1.726 1.00 98.44 96 VAL A N 1
ATOM 724 C CA . VAL A 1 96 ? -3.316 -8.433 0.366 1.00 98.44 96 VAL A CA 1
ATOM 725 C C . VAL A 1 96 ? -3.267 -9.834 -0.239 1.00 98.44 96 VAL A C 1
ATOM 727 O O . VAL A 1 96 ? -2.656 -10.735 0.342 1.00 98.44 96 VAL A O 1
ATOM 730 N N . GLU A 1 97 ? -3.902 -10.016 -1.399 1.00 97.12 97 GLU A N 1
ATOM 731 C CA . GLU A 1 97 ? -4.007 -11.318 -2.069 1.00 97.12 97 GLU A CA 1
ATOM 732 C C . GLU A 1 97 ? -2.638 -11.977 -2.303 1.00 97.12 97 GLU A C 1
ATOM 734 O O . GLU A 1 97 ? -1.641 -11.313 -2.591 1.00 97.12 97 GLU A O 1
ATOM 739 N N . GLY A 1 98 ? -2.587 -13.303 -2.140 1.00 96.56 98 GLY A N 1
ATOM 740 C CA . GLY A 1 98 ? -1.381 -14.110 -2.367 1.00 96.56 98 GLY A CA 1
ATOM 741 C C . GLY A 1 98 ? -0.278 -13.952 -1.328 1.00 96.56 98 GLY A C 1
ATOM 742 O O . GLY A 1 98 ? 0.774 -14.577 -1.462 1.00 96.56 98 GLY A O 1
ATOM 743 N N . THR A 1 99 ? -0.493 -13.136 -0.297 1.00 97.94 99 THR A N 1
ATOM 744 C CA . THR A 1 99 ? 0.487 -12.893 0.763 1.00 97.94 99 THR A CA 1
ATOM 745 C C . THR A 1 99 ? -0.045 -13.313 2.129 1.00 97.94 99 THR A C 1
ATOM 747 O O . THR A 1 99 ? -1.229 -13.589 2.307 1.00 97.94 99 THR A O 1
ATOM 750 N N . ASN A 1 100 ? 0.833 -13.314 3.130 1.00 96.12 100 ASN A N 1
ATOM 751 C CA . ASN A 1 100 ? 0.447 -13.411 4.536 1.00 96.12 100 ASN A CA 1
ATOM 752 C C . ASN A 1 100 ? 0.136 -12.052 5.193 1.00 96.12 100 ASN A C 1
ATOM 754 O O . ASN A 1 100 ? 0.071 -11.969 6.422 1.00 96.12 100 ASN A O 1
ATOM 758 N N . ILE A 1 101 ? -0.029 -10.989 4.400 1.00 98.25 101 ILE A N 1
ATOM 759 C CA . ILE A 1 101 ? -0.465 -9.685 4.895 1.00 98.25 101 ILE A CA 1
ATOM 760 C C . ILE A 1 101 ? -1.955 -9.802 5.214 1.00 98.25 101 ILE A C 1
ATOM 762 O O . ILE A 1 101 ? -2.792 -9.706 4.322 1.00 98.25 101 ILE A O 1
ATOM 766 N N . ASP A 1 102 ? -2.248 -10.046 6.489 1.00 96.88 102 ASP A N 1
ATOM 767 C CA . ASP A 1 102 ? -3.582 -10.093 7.097 1.00 96.88 102 ASP A CA 1
ATOM 768 C C . ASP A 1 102 ? -3.470 -9.521 8.521 1.00 96.88 102 ASP A C 1
ATOM 770 O O . ASP A 1 102 ? -3.309 -10.258 9.498 1.00 96.88 102 ASP A O 1
ATOM 774 N N . TYR A 1 103 ? -3.430 -8.190 8.635 1.00 97.19 103 TYR A N 1
ATOM 775 C CA . TYR A 1 103 ? -2.998 -7.501 9.858 1.00 97.19 103 TYR A CA 1
ATOM 776 C C . TYR A 1 103 ? -3.928 -6.357 10.284 1.00 97.19 103 TYR A C 1
ATOM 778 O O . TYR A 1 103 ? -4.494 -5.670 9.426 1.00 97.19 103 TYR A O 1
ATOM 786 N N . PRO A 1 104 ? -4.011 -6.063 11.601 1.00 97.69 104 PRO A N 1
ATOM 787 C CA . PRO A 1 104 ? -4.609 -4.822 12.072 1.00 97.69 104 PRO A CA 1
ATOM 788 C C . PRO A 1 104 ? -3.766 -3.628 11.611 1.00 97.69 104 PRO A C 1
ATOM 790 O O . PRO A 1 104 ? -2.533 -3.668 11.649 1.00 97.69 104 PRO A O 1
ATOM 793 N N . VAL A 1 105 ? -4.443 -2.549 11.234 1.00 98.50 105 VAL A N 1
ATOM 794 C CA . VAL A 1 105 ? -3.832 -1.269 10.875 1.00 98.50 105 VAL A CA 1
ATOM 795 C C . VAL A 1 105 ? -4.084 -0.275 11.994 1.00 98.50 105 VAL A C 1
ATOM 797 O O . VAL A 1 105 ? -5.235 -0.006 12.353 1.00 98.50 105 VAL A O 1
ATOM 800 N N . VAL A 1 106 ? -3.003 0.275 12.542 1.00 98.44 106 VAL A N 1
ATOM 801 C CA . VAL A 1 106 ? -3.085 1.357 13.526 1.00 98.44 106 VAL A CA 1
ATOM 802 C C . VAL A 1 106 ? -3.004 2.724 12.854 1.00 98.44 106 VAL A C 1
ATOM 804 O O . VAL A 1 106 ? -2.307 2.895 11.857 1.00 98.44 106 VAL A O 1
ATOM 807 N N . HIS A 1 107 ? -3.681 3.715 13.422 1.00 98.00 107 HIS A N 1
ATOM 808 C CA . HIS A 1 107 ? -3.585 5.115 13.019 1.00 98.00 107 HIS A CA 1
ATOM 809 C C . HIS A 1 107 ? -3.333 5.974 14.253 1.00 98.00 107 HIS A C 1
ATOM 811 O O . HIS A 1 107 ? -4.008 5.841 15.276 1.00 98.00 107 HIS A O 1
ATOM 817 N N . TYR A 1 108 ? -2.310 6.822 14.190 1.00 97.50 108 TYR A N 1
ATOM 818 C CA . TYR A 1 108 ? -1.847 7.578 15.348 1.00 97.50 108 TYR A CA 1
ATOM 819 C C . TYR A 1 108 ? -1.420 8.990 14.964 1.00 97.50 108 TYR A C 1
ATOM 821 O O . TYR A 1 108 ? -1.428 9.369 13.805 1.00 97.50 108 TYR A O 1
ATOM 829 N N . LYS A 1 109 ? -1.019 9.788 15.954 1.00 97.12 109 LYS A N 1
ATOM 830 C CA . LYS A 1 109 ? -0.721 11.223 15.803 1.00 97.12 109 LYS A CA 1
ATOM 831 C C . LYS A 1 109 ? 0.612 11.532 15.106 1.00 97.12 109 LYS A C 1
ATOM 833 O O . LYS A 1 109 ? 0.983 12.697 15.015 1.00 97.12 109 LYS A O 1
ATOM 838 N N . ASN A 1 110 ? 1.386 10.512 14.740 1.00 96.62 110 ASN A N 1
ATOM 839 C CA . ASN A 1 110 ? 2.660 10.619 14.029 1.00 96.62 110 ASN A CA 1
ATOM 840 C C . ASN A 1 110 ? 3.042 9.260 13.421 1.00 96.62 110 ASN A C 1
ATOM 842 O O . ASN A 1 110 ? 2.550 8.221 13.861 1.00 96.62 110 ASN A O 1
ATOM 846 N N . ASN A 1 111 ? 4.008 9.276 12.501 1.00 95.62 111 ASN A N 1
ATOM 847 C CA . ASN A 1 111 ? 4.502 8.077 11.814 1.00 95.62 111 ASN A CA 1
ATOM 848 C C . ASN A 1 111 ? 5.630 7.333 12.555 1.00 95.62 111 ASN A C 1
ATOM 850 O O . ASN A 1 111 ? 6.138 6.340 12.044 1.00 95.62 111 ASN A O 1
ATOM 854 N N . SER A 1 112 ? 6.075 7.802 13.729 1.00 95.44 112 SER A N 1
ATOM 855 C CA . SER A 1 112 ? 7.245 7.233 14.421 1.00 95.44 112 SER A CA 1
ATOM 856 C C . SER A 1 112 ? 6.905 6.313 15.593 1.00 95.44 112 SER A C 1
ATOM 858 O O . SER A 1 112 ? 7.690 5.421 15.908 1.00 95.44 112 SER A O 1
ATOM 860 N N . THR A 1 113 ? 5.742 6.487 16.225 1.00 95.00 113 THR A N 1
ATOM 861 C CA . THR A 1 113 ? 5.365 5.758 17.451 1.00 95.00 113 THR A CA 1
ATOM 862 C C . THR A 1 113 ? 5.294 4.247 17.223 1.00 95.00 113 THR A C 1
ATOM 864 O O . THR A 1 113 ? 5.822 3.481 18.023 1.00 95.00 113 THR A O 1
ATOM 867 N N . TYR A 1 114 ? 4.691 3.814 16.115 1.00 96.44 114 TYR A N 1
ATOM 868 C CA . TYR A 1 114 ? 4.474 2.396 15.812 1.00 96.44 114 TYR A CA 1
ATOM 869 C C . TYR A 1 114 ? 5.606 1.737 15.013 1.00 96.44 114 TYR A C 1
ATOM 871 O O . TYR A 1 114 ? 5.519 0.558 14.676 1.00 96.44 114 TYR A O 1
ATOM 879 N N . LEU A 1 115 ? 6.726 2.442 14.800 1.00 94.62 115 LEU A N 1
ATOM 880 C CA . LEU A 1 115 ? 7.914 1.848 14.177 1.00 94.62 115 LEU A CA 1
ATOM 881 C C . LEU A 1 115 ? 8.504 0.699 15.004 1.00 94.62 115 LEU A C 1
ATOM 883 O O . LEU A 1 115 ? 9.136 -0.184 14.437 1.00 94.62 115 LEU A O 1
ATOM 887 N N . SER A 1 116 ? 8.343 0.707 16.326 1.00 94.56 116 SER A N 1
ATOM 888 C CA . SER A 1 116 ? 8.908 -0.314 17.223 1.00 94.56 116 SER A CA 1
ATOM 889 C C . SER A 1 116 ? 7.913 -0.814 18.268 1.00 94.56 116 SER A C 1
ATOM 891 O O . SER A 1 116 ? 8.311 -1.412 19.272 1.00 94.56 116 SER A O 1
ATOM 893 N N . LEU A 1 117 ? 6.619 -0.583 18.029 1.00 97.06 117 LEU A N 1
ATOM 894 C CA . LEU A 1 117 ? 5.528 -1.074 18.861 1.00 97.06 117 LEU A CA 1
ATOM 895 C C . LEU A 1 117 ? 4.640 -2.024 18.065 1.00 97.06 117 LEU A C 1
ATOM 897 O O . LEU A 1 117 ? 4.377 -1.803 16.885 1.00 97.06 117 LEU A O 1
ATOM 901 N N . GLY A 1 118 ? 4.171 -3.076 18.725 1.00 96.50 118 GLY A N 1
ATOM 902 C CA . GLY A 1 118 ? 3.103 -3.920 18.212 1.00 96.50 118 GLY A CA 1
ATOM 903 C C . GLY A 1 118 ? 1.745 -3.227 18.309 1.00 96.50 118 GLY A C 1
ATOM 904 O O . GLY A 1 118 ? 1.604 -2.144 18.887 1.00 96.50 118 GLY A O 1
ATOM 905 N N . TYR A 1 119 ? 0.712 -3.894 17.793 1.00 94.75 119 TYR A N 1
ATOM 906 C CA . TYR A 1 119 ? -0.672 -3.423 17.907 1.00 94.75 119 TYR A CA 1
ATOM 907 C C . TYR A 1 119 ? -1.125 -3.265 19.367 1.00 94.75 119 TYR A C 1
ATOM 909 O O . TYR A 1 119 ? -2.070 -2.541 19.629 1.00 94.75 119 TYR A O 1
ATOM 917 N N . ASP A 1 120 ? -0.483 -3.931 20.324 1.00 95.12 120 ASP A N 1
ATOM 918 C CA . ASP A 1 120 ? -0.796 -3.904 21.755 1.00 95.12 120 ASP A CA 1
ATOM 919 C C . ASP A 1 120 ? -0.006 -2.829 22.528 1.00 95.12 120 ASP A C 1
ATOM 921 O O . ASP A 1 120 ? -0.046 -2.793 23.757 1.00 95.12 120 ASP A O 1
ATOM 925 N N . LYS A 1 121 ? 0.717 -1.951 21.814 1.00 96.06 121 LYS A N 1
ATOM 926 C CA . LYS A 1 121 ? 1.613 -0.908 22.352 1.00 96.06 121 LYS A CA 1
ATOM 927 C C . LYS A 1 121 ? 2.828 -1.439 23.118 1.00 96.06 121 LYS A C 1
ATOM 929 O O . LYS A 1 121 ? 3.568 -0.641 23.696 1.00 96.06 121 LYS A O 1
ATOM 934 N N . ASN A 1 122 ? 3.078 -2.747 23.102 1.00 97.25 122 ASN A N 1
ATOM 935 C CA . ASN A 1 122 ? 4.312 -3.315 23.629 1.00 97.25 122 ASN A CA 1
ATOM 936 C C . ASN A 1 122 ? 5.423 -3.239 22.582 1.00 97.25 122 ASN A C 1
ATOM 938 O O . ASN A 1 122 ? 5.167 -3.150 21.381 1.00 97.25 122 ASN A O 1
ATOM 942 N N . TYR A 1 123 ? 6.676 -3.280 23.036 1.00 97.50 123 TYR A N 1
ATOM 943 C CA . TYR A 1 123 ? 7.819 -3.308 22.129 1.00 97.50 123 TYR A CA 1
ATOM 944 C C . TYR A 1 123 ? 7.732 -4.500 21.168 1.00 97.50 123 TYR A C 1
ATOM 946 O O . TYR A 1 123 ? 7.575 -5.645 21.588 1.00 97.50 123 TYR A O 1
ATOM 954 N N . SER A 1 124 ? 7.905 -4.218 19.881 1.00 96.69 124 SER A N 1
ATOM 955 C CA . SER A 1 124 ? 7.984 -5.204 18.811 1.00 96.69 124 SER A CA 1
ATOM 956 C C . SER A 1 124 ? 9.075 -4.775 17.842 1.00 96.69 124 SER A C 1
ATOM 958 O O . SER A 1 124 ? 8.987 -3.711 17.232 1.00 96.69 124 SER A O 1
ATOM 960 N N . PHE A 1 125 ? 10.089 -5.620 17.650 1.00 93.81 125 PHE A N 1
ATOM 961 C CA . PHE A 1 125 ? 11.119 -5.380 16.632 1.00 93.81 125 PHE A CA 1
ATOM 962 C C . PHE A 1 125 ? 10.517 -5.282 15.220 1.00 93.81 125 PHE A C 1
ATOM 964 O O . PHE A 1 125 ? 10.968 -4.491 14.395 1.00 93.81 125 PHE A O 1
ATOM 971 N N . ASN A 1 126 ? 9.463 -6.058 14.963 1.00 92.81 126 ASN A N 1
ATOM 972 C CA . ASN A 1 126 ? 8.759 -6.056 13.686 1.00 92.81 126 ASN A CA 1
ATOM 973 C C . ASN A 1 126 ? 7.736 -4.916 13.570 1.00 92.81 126 ASN A C 1
ATOM 975 O O . ASN A 1 126 ? 7.172 -4.745 12.497 1.00 92.81 126 ASN A O 1
ATOM 979 N N . GLY A 1 127 ? 7.487 -4.154 14.641 1.00 94.06 127 GLY A N 1
ATOM 980 C CA . GLY A 1 127 ? 6.437 -3.137 14.689 1.00 94.06 127 GLY A CA 1
ATOM 981 C C . GLY A 1 127 ? 5.034 -3.721 14.485 1.00 94.06 127 GLY A C 1
ATOM 982 O O . GLY A 1 127 ? 4.733 -4.819 14.970 1.00 94.06 127 GLY A O 1
ATOM 983 N N . VAL A 1 128 ? 4.206 -2.969 13.760 1.00 97.19 128 VAL A N 1
ATOM 984 C CA . VAL A 1 128 ? 2.849 -3.293 13.285 1.00 97.19 128 VAL A CA 1
ATOM 985 C C . VAL A 1 128 ? 2.658 -2.664 11.893 1.00 97.19 128 VAL A C 1
ATOM 987 O O . VAL A 1 128 ? 3.572 -2.005 11.405 1.00 97.19 128 VAL A O 1
ATOM 990 N N . ILE A 1 129 ? 1.514 -2.861 11.239 1.00 98.38 129 ILE A N 1
ATOM 991 C CA . ILE A 1 129 ? 1.110 -2.088 10.055 1.00 98.38 129 ILE A CA 1
ATOM 992 C C . ILE A 1 129 ? 0.447 -0.783 10.513 1.00 98.38 129 ILE A C 1
ATOM 994 O O . ILE A 1 129 ? -0.432 -0.820 11.376 1.00 98.38 129 ILE A O 1
ATOM 998 N N . TRP A 1 130 ? 0.847 0.365 9.959 1.00 98.44 130 TRP A N 1
ATOM 999 C CA . TRP A 1 130 ? 0.293 1.669 10.350 1.00 98.44 130 TRP A CA 1
ATOM 1000 C C . TRP A 1 130 ? -0.057 2.548 9.149 1.00 98.44 130 TRP A C 1
ATOM 1002 O O . TRP A 1 130 ? 0.674 2.578 8.162 1.00 98.44 130 TRP A O 1
ATOM 1012 N N . ALA A 1 131 ? -1.176 3.263 9.246 1.00 98.25 131 ALA A N 1
ATOM 1013 C CA . ALA A 1 131 ? -1.558 4.319 8.313 1.00 98.25 131 ALA A CA 1
ATOM 1014 C C . ALA A 1 131 ? -0.815 5.623 8.637 1.00 98.25 131 ALA A C 1
ATOM 1016 O O . ALA A 1 131 ? -0.407 5.843 9.786 1.00 98.25 131 ALA A O 1
ATOM 1017 N N . ASP A 1 132 ? -0.651 6.486 7.639 1.00 97.81 132 ASP A N 1
ATOM 1018 C CA . ASP A 1 132 ? -0.034 7.794 7.812 1.00 97.81 132 ASP A CA 1
ATOM 1019 C C . ASP A 1 132 ? -0.855 8.653 8.777 1.00 97.81 132 ASP A C 1
ATOM 1021 O O . ASP A 1 132 ? -2.084 8.639 8.762 1.00 97.81 132 ASP A O 1
ATOM 1025 N N . TYR A 1 133 ? -0.193 9.413 9.645 1.00 97.19 133 TYR A N 1
ATOM 1026 C CA . TYR A 1 133 ? -0.876 10.250 10.628 1.00 97.19 133 TYR A CA 1
ATOM 1027 C C . TYR A 1 133 ? -1.786 11.318 10.002 1.00 97.19 133 TYR A C 1
ATOM 1029 O O . TYR A 1 133 ? -2.721 11.768 10.665 1.00 97.19 133 TYR A O 1
ATOM 1037 N N . GLU A 1 134 ? -1.527 11.723 8.754 1.00 96.75 134 GLU A N 1
ATOM 1038 C CA . GLU A 1 134 ? -2.366 12.673 8.013 1.00 96.75 134 GLU A CA 1
ATOM 1039 C C . GLU A 1 134 ? -3.568 12.011 7.327 1.00 96.75 134 GLU A C 1
ATOM 1041 O O . GLU A 1 134 ? -4.427 12.718 6.791 1.00 96.75 134 GLU A O 1
ATOM 1046 N N . ASP A 1 135 ? -3.662 10.676 7.350 1.00 97.25 135 ASP A N 1
ATOM 1047 C CA . ASP A 1 135 ? -4.800 9.975 6.773 1.00 97.25 135 ASP A CA 1
ATOM 1048 C C . ASP A 1 135 ? -6.104 10.275 7.519 1.00 97.25 135 ASP A C 1
ATOM 1050 O O . ASP A 1 135 ? -6.177 10.285 8.749 1.00 97.25 135 ASP A O 1
ATOM 1054 N N . ILE A 1 136 ? -7.175 10.459 6.750 1.00 96.31 136 ILE A N 1
ATOM 1055 C CA . ILE A 1 136 ? -8.547 10.426 7.240 1.00 96.31 136 ILE A CA 1
ATOM 1056 C C . ILE A 1 136 ? -9.068 9.016 6.976 1.00 96.31 136 ILE A C 1
ATOM 1058 O O . ILE A 1 136 ? -9.109 8.575 5.828 1.00 96.31 136 ILE A O 1
ATOM 1062 N N . LEU A 1 137 ? -9.462 8.310 8.036 1.00 94.62 137 LEU A N 1
ATOM 1063 C CA . LEU A 1 137 ? -10.067 6.981 7.956 1.00 94.62 137 LEU A CA 1
ATOM 1064 C C . LEU A 1 137 ? -11.584 7.092 8.128 1.00 94.62 137 LEU A C 1
ATOM 1066 O O . LEU A 1 137 ? -12.073 7.952 8.858 1.00 94.62 137 LEU A O 1
ATOM 1070 N N . GLY A 1 138 ? -12.314 6.204 7.462 1.00 93.69 138 GLY A N 1
ATOM 1071 C CA . GLY A 1 138 ? -13.772 6.131 7.497 1.00 93.69 138 GLY A CA 1
ATOM 1072 C C . GLY A 1 138 ? -14.270 5.208 6.392 1.00 93.69 138 GLY A C 1
ATOM 1073 O O . GLY A 1 138 ? -13.553 4.295 5.967 1.00 93.69 138 GLY A O 1
ATOM 1074 N N . ASN A 1 139 ? -15.477 5.451 5.897 1.00 94.00 139 ASN A N 1
ATOM 1075 C CA . ASN A 1 139 ? -15.956 4.806 4.674 1.00 94.00 139 ASN A CA 1
ATOM 1076 C C . ASN A 1 139 ? -15.323 5.408 3.399 1.00 94.00 139 ASN A C 1
ATOM 1078 O O . ASN A 1 139 ? -14.641 6.439 3.428 1.00 94.00 139 ASN A O 1
ATOM 1082 N N . ALA A 1 140 ? -15.603 4.783 2.253 1.00 92.75 140 ALA A N 1
ATOM 1083 C CA . ALA A 1 140 ? -15.075 5.148 0.940 1.00 92.75 140 ALA A CA 1
ATOM 1084 C C . ALA A 1 140 ? -15.263 6.629 0.568 1.00 92.75 140 ALA A C 1
ATOM 1086 O O . ALA A 1 140 ? -14.435 7.188 -0.146 1.00 92.75 140 ALA A O 1
ATOM 1087 N N . SER A 1 141 ? -16.331 7.285 1.034 1.00 92.12 141 SER A N 1
ATOM 1088 C CA . SER A 1 141 ? -16.596 8.694 0.709 1.00 92.12 141 SER A CA 1
ATOM 1089 C C . SER A 1 141 ? -15.777 9.678 1.551 1.00 92.12 141 SER A C 1
ATOM 1091 O O . SER A 1 141 ? -15.494 10.786 1.097 1.00 92.12 141 SER A O 1
ATOM 1093 N N . GLN A 1 142 ? -15.369 9.274 2.755 1.00 93.62 142 GLN A N 1
ATOM 1094 C CA . GLN A 1 142 ? -14.723 10.143 3.742 1.00 93.62 142 GLN A CA 1
ATOM 1095 C C . GLN A 1 142 ? -13.207 10.010 3.771 1.00 93.62 142 GLN A C 1
ATOM 1097 O O . GLN A 1 142 ? -12.528 10.948 4.182 1.00 93.62 142 GLN A O 1
ATOM 1102 N N . MET A 1 143 ? -12.681 8.853 3.369 1.00 93.69 143 MET A N 1
ATOM 1103 C CA . MET A 1 143 ? -11.255 8.583 3.493 1.00 93.69 143 MET A CA 1
ATOM 1104 C C . MET A 1 143 ? -10.385 9.533 2.666 1.00 93.69 143 MET A C 1
ATOM 1106 O O . MET A 1 143 ? -10.862 10.128 1.692 1.00 93.69 143 MET A O 1
ATOM 1110 N N . SER A 1 144 ? -9.102 9.635 3.013 1.00 96.56 144 SER A N 1
ATOM 1111 C CA . SER A 1 144 ? -8.112 10.362 2.213 1.00 96.56 144 SER A CA 1
ATOM 1112 C C . SER A 1 144 ? -8.136 9.955 0.739 1.00 96.56 144 SER A C 1
ATOM 1114 O O . SER A 1 144 ? -8.530 8.845 0.372 1.00 96.56 144 SER A O 1
ATOM 1116 N N . ARG A 1 145 ? -7.699 10.867 -0.133 1.00 96.12 145 ARG A N 1
ATOM 1117 C CA . ARG A 1 145 ? -7.554 10.577 -1.567 1.00 96.12 145 ARG A CA 1
ATOM 1118 C C . ARG A 1 145 ? -6.528 9.471 -1.820 1.00 96.12 145 ARG A C 1
ATOM 1120 O O . ARG A 1 145 ? -6.757 8.614 -2.669 1.00 96.12 145 ARG A O 1
ATOM 1127 N N . ASN A 1 146 ? -5.434 9.478 -1.067 1.00 97.69 146 ASN A N 1
ATOM 1128 C CA . ASN A 1 146 ? -4.442 8.415 -1.025 1.00 97.69 146 ASN A CA 1
ATOM 1129 C C . ASN A 1 146 ? -4.284 7.937 0.420 1.00 97.69 146 ASN A C 1
ATOM 1131 O O . ASN A 1 146 ? -3.764 8.682 1.240 1.00 97.69 146 ASN A O 1
ATOM 1135 N N . MET A 1 147 ? -4.728 6.717 0.716 1.00 97.94 147 MET A N 1
ATOM 1136 C CA . MET A 1 147 ? -4.467 6.062 2.000 1.00 97.94 147 MET A CA 1
ATOM 1137 C C . MET A 1 147 ? -3.043 5.510 2.001 1.00 97.94 147 MET A C 1
ATOM 1139 O O . MET A 1 147 ? -2.762 4.549 1.280 1.00 97.94 147 MET A O 1
ATOM 1143 N N . VAL A 1 148 ? -2.141 6.085 2.792 1.00 98.06 148 VAL A N 1
ATOM 1144 C CA . VAL A 1 148 ? -0.730 5.679 2.797 1.00 98.06 148 VAL A CA 1
ATOM 1145 C C . VAL A 1 148 ? -0.466 4.779 3.994 1.00 98.06 148 VAL A C 1
ATOM 1147 O O . VAL A 1 148 ? -0.473 5.210 5.140 1.00 98.06 148 VAL A O 1
ATOM 1150 N N . ILE A 1 149 ? -0.206 3.502 3.728 1.00 98.56 149 ILE A N 1
ATOM 1151 C CA . ILE A 1 149 ? 0.029 2.494 4.757 1.00 98.56 149 ILE A CA 1
ATOM 1152 C C . ILE A 1 149 ? 1.466 1.998 4.669 1.00 98.56 149 ILE A C 1
ATOM 1154 O O . ILE A 1 149 ? 1.981 1.650 3.604 1.00 98.56 149 ILE A O 1
ATOM 1158 N N . TYR A 1 150 ? 2.107 1.922 5.824 1.00 98.31 150 TYR A N 1
ATOM 1159 C CA . TYR A 1 150 ? 3.479 1.486 5.974 1.00 98.31 150 TYR A CA 1
ATOM 1160 C C . TYR A 1 150 ? 3.558 0.177 6.758 1.00 98.31 150 TYR A C 1
ATOM 1162 O O . TYR A 1 150 ? 2.724 -0.139 7.610 1.00 98.31 150 TYR A O 1
ATOM 1170 N N . GLY A 1 151 ? 4.626 -0.565 6.494 1.00 97.88 151 GLY A N 1
ATOM 1171 C CA . GLY A 1 151 ? 4.955 -1.781 7.215 1.00 97.88 151 GLY A CA 1
ATOM 1172 C C . GLY A 1 151 ? 6.418 -2.136 7.024 1.00 97.88 151 GLY A C 1
ATOM 1173 O O . GLY A 1 151 ? 7.022 -1.859 5.982 1.00 97.88 151 GLY A O 1
ATOM 1174 N N . HIS A 1 152 ? 7.015 -2.759 8.034 1.00 97.06 152 HIS A N 1
ATOM 1175 C CA . HIS A 1 152 ? 8.410 -3.180 7.952 1.00 97.06 152 HIS A CA 1
ATOM 1176 C C . HIS A 1 152 ? 8.614 -4.324 6.961 1.00 97.06 152 HIS A C 1
ATOM 1178 O O . HIS A 1 152 ? 7.750 -5.178 6.784 1.00 97.06 152 HIS A O 1
ATOM 1184 N N . ASN A 1 153 ? 9.809 -4.376 6.379 1.00 96.25 153 ASN A N 1
ATOM 1185 C CA . ASN A 1 153 ? 10.308 -5.526 5.636 1.00 96.25 153 ASN A CA 1
ATOM 1186 C C . ASN A 1 153 ? 11.715 -5.852 6.142 1.00 96.25 153 ASN A C 1
ATOM 1188 O O . ASN A 1 153 ? 12.716 -5.313 5.667 1.00 96.25 153 ASN A O 1
ATOM 1192 N N . TRP A 1 154 ? 11.779 -6.724 7.149 1.00 92.50 154 TRP A N 1
ATOM 1193 C CA . TRP A 1 154 ? 13.031 -7.168 7.769 1.00 92.50 154 TRP A CA 1
ATOM 1194 C C . TRP A 1 154 ? 13.545 -8.496 7.234 1.00 92.50 154 TRP A C 1
ATOM 1196 O O . TRP A 1 154 ? 14.671 -8.879 7.535 1.00 92.50 154 TRP A O 1
ATOM 1206 N N . THR A 1 155 ? 12.745 -9.216 6.459 1.00 93.00 155 THR A N 1
ATOM 1207 C CA . THR A 1 155 ? 13.065 -10.592 6.086 1.00 93.00 155 THR A CA 1
ATOM 1208 C C . THR A 1 155 ? 13.242 -10.734 4.580 1.00 93.00 155 THR A C 1
ATOM 1210 O O . THR A 1 155 ? 14.065 -11.548 4.165 1.00 93.00 155 THR A O 1
ATOM 1213 N N . ASN A 1 156 ? 12.580 -9.916 3.758 1.00 94.69 156 ASN A N 1
ATOM 1214 C CA . ASN A 1 156 ? 12.551 -10.035 2.299 1.00 94.69 156 ASN A CA 1
ATOM 1215 C C . ASN A 1 156 ? 12.935 -8.727 1.579 1.00 94.69 156 ASN A C 1
ATOM 1217 O O . ASN A 1 156 ? 12.319 -8.312 0.595 1.00 94.69 156 ASN A O 1
ATOM 1221 N N . TYR A 1 157 ? 13.950 -8.041 2.103 1.00 90.81 157 TYR A N 1
ATOM 1222 C CA . TYR A 1 157 ? 14.419 -6.757 1.576 1.00 90.81 157 TYR A CA 1
ATOM 1223 C C . TYR A 1 157 ? 15.576 -6.892 0.574 1.00 90.81 157 TYR A C 1
ATOM 1225 O O . TYR A 1 157 ? 16.060 -5.881 0.088 1.00 90.81 157 TYR A O 1
ATOM 1233 N N . SER A 1 158 ? 16.100 -8.091 0.316 1.00 88.88 158 SER A N 1
ATOM 1234 C CA . SER A 1 158 ? 17.317 -8.280 -0.493 1.00 88.88 158 SER A CA 1
ATOM 1235 C C . SER A 1 158 ? 17.109 -8.008 -1.995 1.00 88.88 158 SER A C 1
ATOM 1237 O O . SER A 1 158 ? 16.005 -7.710 -2.441 1.00 88.88 158 SER A O 1
ATOM 1239 N N . ALA A 1 159 ? 18.195 -8.106 -2.775 1.00 89.00 159 ALA A N 1
ATOM 1240 C CA . ALA A 1 159 ? 18.200 -7.866 -4.221 1.00 89.00 159 ALA A CA 1
ATOM 1241 C C . ALA A 1 159 ? 17.238 -8.759 -5.015 1.00 89.00 159 ALA A C 1
ATOM 1243 O O . ALA A 1 159 ? 16.641 -8.290 -5.975 1.00 89.00 159 ALA A O 1
ATOM 1244 N N . ASP A 1 160 ? 17.051 -9.999 -4.577 1.00 90.44 160 ASP A N 1
ATOM 1245 C CA . ASP A 1 160 ? 16.154 -10.955 -5.216 1.00 90.44 160 ASP A CA 1
ATOM 1246 C C . ASP A 1 160 ? 15.090 -11.365 -4.188 1.00 90.44 160 ASP A C 1
ATOM 1248 O O . ASP A 1 160 ? 15.328 -12.272 -3.380 1.00 90.44 160 ASP A O 1
ATOM 1252 N N . PRO A 1 161 ? 13.955 -10.646 -4.112 1.00 92.81 161 PRO A N 1
ATOM 1253 C CA . PRO A 1 161 ? 12.918 -10.958 -3.143 1.00 92.81 161 PRO A CA 1
ATOM 1254 C C . PRO A 1 161 ? 12.262 -12.300 -3.473 1.00 92.81 161 PRO A C 1
ATOM 1256 O O . PRO A 1 161 ? 12.032 -12.642 -4.633 1.00 92.81 161 PRO A O 1
ATOM 1259 N N . ARG A 1 162 ? 11.949 -13.073 -2.438 1.00 95.31 162 ARG A N 1
ATOM 1260 C CA . ARG A 1 162 ? 11.274 -14.374 -2.554 1.00 95.31 162 ARG A CA 1
ATOM 1261 C C . ARG A 1 162 ? 9.756 -14.224 -2.530 1.00 95.31 162 ARG A C 1
ATOM 1263 O O . ARG A 1 162 ? 9.238 -13.171 -2.166 1.00 95.31 162 ARG A O 1
ATOM 1270 N N . ILE A 1 163 ? 9.072 -15.318 -2.850 1.00 97.19 163 ILE A N 1
ATOM 1271 C CA . ILE A 1 163 ? 7.616 -15.452 -2.771 1.00 97.19 163 ILE A CA 1
ATOM 1272 C C . ILE A 1 163 ? 7.281 -16.446 -1.650 1.00 97.19 163 ILE A C 1
ATOM 1274 O O . ILE A 1 163 ? 7.886 -17.515 -1.579 1.00 97.19 163 ILE A O 1
ATOM 1278 N N . GLY A 1 164 ? 6.329 -16.090 -0.782 1.00 94.06 164 GLY A N 1
ATOM 1279 C CA . GLY A 1 164 ? 5.630 -17.040 0.094 1.00 94.06 164 GLY A CA 1
ATOM 1280 C C . GLY A 1 164 ? 6.449 -17.714 1.203 1.00 94.06 164 GLY A C 1
ATOM 1281 O O . GLY A 1 164 ? 6.129 -18.838 1.580 1.00 94.06 164 GLY A O 1
ATOM 1282 N N . ASN A 1 165 ? 7.503 -17.088 1.742 1.00 96.31 165 ASN A N 1
ATOM 1283 C CA . ASN A 1 165 ? 8.218 -17.678 2.881 1.00 96.31 165 ASN A CA 1
ATOM 1284 C C . ASN A 1 165 ? 7.413 -17.507 4.177 1.00 96.31 165 ASN A C 1
ATOM 1286 O O . ASN A 1 165 ? 7.019 -16.397 4.524 1.00 96.31 165 ASN A O 1
ATOM 1290 N N . GLU A 1 166 ? 7.230 -18.594 4.922 1.00 94.62 166 GLU A N 1
ATOM 1291 C CA . GLU A 1 166 ? 6.463 -18.621 6.177 1.00 94.62 166 GLU A CA 1
ATOM 1292 C C . GLU A 1 166 ? 7.035 -17.734 7.297 1.00 94.62 166 GLU A C 1
ATOM 1294 O O . GLU A 1 166 ? 6.301 -17.325 8.190 1.00 94.62 166 GLU A O 1
ATOM 1299 N N . ASN A 1 167 ? 8.332 -17.410 7.246 1.00 94.94 167 ASN A N 1
ATOM 1300 C CA . ASN A 1 167 ? 8.993 -16.539 8.221 1.00 94.94 167 ASN A CA 1
ATOM 1301 C C . ASN A 1 167 ? 8.938 -15.058 7.828 1.00 94.94 167 ASN A C 1
ATOM 1303 O O . ASN A 1 167 ? 9.453 -14.211 8.561 1.00 94.94 167 ASN A O 1
ATOM 1307 N N . ASP A 1 168 ? 8.373 -14.734 6.663 1.00 96.50 168 ASP A N 1
ATOM 1308 C CA . ASP A 1 168 ? 8.118 -13.348 6.301 1.00 96.50 168 ASP A CA 1
ATOM 1309 C C . ASP A 1 168 ? 7.011 -12.771 7.174 1.00 96.50 168 ASP A C 1
ATOM 1311 O O . ASP A 1 168 ? 6.034 -13.438 7.490 1.00 96.50 168 ASP A O 1
ATOM 1315 N N . VAL A 1 169 ? 7.174 -11.522 7.591 1.00 95.94 169 VAL A N 1
ATOM 1316 C CA . VAL A 1 169 ? 6.239 -10.833 8.484 1.00 95.94 169 VAL A CA 1
ATOM 1317 C C . VAL A 1 169 ? 6.025 -9.406 8.009 1.00 95.94 169 VAL A C 1
ATOM 1319 O O . VAL A 1 169 ? 6.893 -8.829 7.347 1.00 95.94 169 VAL A O 1
ATOM 1322 N N . MET A 1 170 ? 4.896 -8.816 8.401 1.00 97.31 170 MET A N 1
ATOM 1323 C CA . MET A 1 170 ? 4.530 -7.447 8.030 1.00 97.31 170 MET A CA 1
ATOM 1324 C C . MET A 1 170 ? 4.530 -7.295 6.501 1.00 97.31 170 MET A C 1
ATOM 1326 O O . MET A 1 170 ? 3.923 -8.107 5.815 1.00 97.31 170 MET A O 1
ATOM 1330 N N . PHE A 1 171 ? 5.217 -6.303 5.933 1.00 98.50 171 PHE A N 1
ATOM 1331 C CA . PHE A 1 171 ? 5.246 -6.067 4.484 1.00 98.50 171 PHE A CA 1
ATOM 1332 C C . PHE A 1 171 ? 6.368 -6.810 3.757 1.00 98.50 171 PHE A C 1
ATOM 1334 O O . PHE A 1 171 ? 6.660 -6.515 2.600 1.00 98.50 171 PHE A O 1
ATOM 1341 N N . ALA A 1 172 ? 6.994 -7.807 4.382 1.00 97.81 172 ALA A N 1
ATOM 1342 C CA . ALA A 1 172 ? 8.034 -8.578 3.715 1.00 97.81 172 ALA A CA 1
ATOM 1343 C C . ALA A 1 172 ? 7.546 -9.285 2.439 1.00 97.81 172 ALA A C 1
ATOM 1345 O O . ALA A 1 172 ? 8.248 -9.274 1.431 1.00 97.81 172 ALA A O 1
ATOM 1346 N N . GLN A 1 173 ? 6.334 -9.842 2.424 1.00 98.31 173 GLN A N 1
ATOM 1347 C CA . GLN A 1 173 ? 5.806 -10.470 1.208 1.00 98.31 173 GLN A CA 1
ATOM 1348 C C . GLN A 1 173 ? 5.284 -9.464 0.170 1.00 98.31 173 GLN A C 1
ATOM 1350 O O . GLN A 1 173 ? 4.997 -9.863 -0.953 1.00 98.31 173 GLN A O 1
ATOM 1355 N N . LEU A 1 174 ? 5.239 -8.160 0.477 1.00 98.50 174 LEU A N 1
ATOM 1356 C CA . LEU A 1 174 ? 4.812 -7.138 -0.484 1.00 98.50 174 LEU A CA 1
ATOM 1357 C C . LEU A 1 174 ? 5.729 -7.103 -1.717 1.00 98.50 174 LEU A C 1
ATOM 1359 O O . LEU A 1 174 ? 5.262 -6.904 -2.830 1.00 98.50 174 LEU A O 1
ATOM 1363 N N . THR A 1 175 ? 7.028 -7.371 -1.551 1.00 97.94 175 THR A N 1
ATOM 1364 C CA . THR A 1 175 ? 7.991 -7.420 -2.666 1.00 97.94 175 THR A CA 1
ATOM 1365 C C . THR A 1 175 ? 7.765 -8.591 -3.627 1.00 97.94 175 THR A C 1
ATOM 1367 O O . THR A 1 175 ? 8.383 -8.616 -4.689 1.00 97.94 175 THR A O 1
ATOM 1370 N N . ALA A 1 176 ? 6.860 -9.531 -3.325 1.00 98.25 176 ALA A N 1
ATOM 1371 C CA . ALA A 1 176 ? 6.451 -10.566 -4.273 1.00 98.25 176 ALA A CA 1
ATOM 1372 C C . ALA A 1 176 ? 5.820 -9.969 -5.548 1.00 98.25 176 ALA A C 1
ATOM 1374 O O . ALA A 1 176 ? 5.993 -10.530 -6.627 1.00 98.25 176 ALA A O 1
ATOM 1375 N N . PHE A 1 177 ? 5.202 -8.784 -5.452 1.00 98.62 177 PHE A N 1
ATOM 1376 C CA . PHE A 1 177 ? 4.610 -8.044 -6.576 1.00 98.62 177 PHE A CA 1
ATOM 1377 C C . PHE A 1 177 ? 5.606 -7.517 -7.621 1.00 98.62 177 PHE A C 1
ATOM 1379 O O . PHE A 1 177 ? 5.184 -6.873 -8.577 1.00 98.62 177 PHE A O 1
ATOM 1386 N N . GLN A 1 178 ? 6.914 -7.744 -7.460 1.00 97.56 178 GLN A N 1
ATOM 1387 C CA . GLN A 1 178 ? 7.884 -7.520 -8.542 1.00 97.56 178 GLN A CA 1
ATOM 1388 C C . GLN A 1 178 ? 7.960 -8.698 -9.528 1.00 97.56 178 GLN A C 1
ATOM 1390 O O . GLN A 1 178 ? 8.561 -8.582 -10.595 1.00 97.56 178 GLN A O 1
ATOM 1395 N N . HIS A 1 179 ? 7.413 -9.860 -9.155 1.00 98.25 179 HIS A N 1
ATOM 1396 C CA . HIS A 1 179 ? 7.381 -11.045 -10.005 1.00 98.25 179 HIS A CA 1
ATOM 1397 C C . HIS A 1 179 ? 6.089 -11.058 -10.817 1.00 98.25 179 HIS A C 1
ATOM 1399 O O . HIS A 1 179 ? 4.999 -11.135 -10.254 1.00 98.25 179 HIS A O 1
ATOM 1405 N N . LEU A 1 180 ? 6.218 -11.061 -12.145 1.00 98.62 180 LEU A N 1
ATOM 1406 C CA . LEU A 1 180 ? 5.078 -10.926 -13.056 1.00 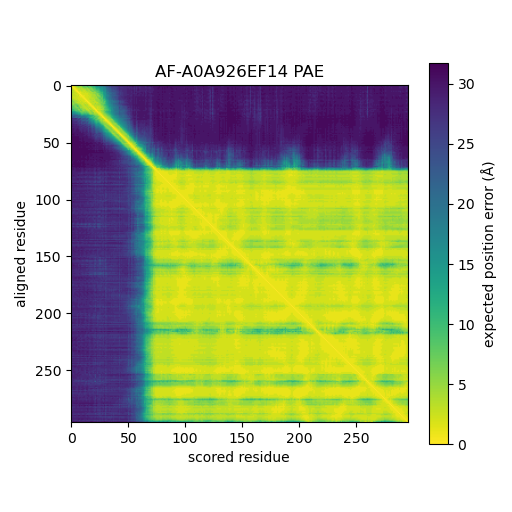98.62 180 LEU A CA 1
ATOM 1407 C C . LEU A 1 180 ? 3.990 -11.984 -12.834 1.00 98.62 180 LEU A C 1
ATOM 1409 O O . LEU A 1 180 ? 2.809 -11.653 -12.834 1.00 98.62 180 LEU A O 1
ATOM 1413 N N . ASP A 1 181 ? 4.370 -13.251 -12.674 1.00 98.56 181 ASP A N 1
ATOM 1414 C CA . ASP A 1 181 ? 3.386 -14.329 -12.525 1.00 98.56 181 ASP A CA 1
ATOM 1415 C C . ASP A 1 181 ? 2.638 -14.225 -11.191 1.00 98.56 181 ASP A C 1
ATOM 1417 O O . ASP A 1 181 ? 1.428 -14.422 -11.156 1.00 98.56 181 ASP A O 1
ATOM 1421 N N . PHE A 1 182 ? 3.315 -13.779 -10.127 1.00 98.69 182 PHE A N 1
ATOM 1422 C CA . PHE A 1 182 ? 2.659 -13.477 -8.856 1.00 98.69 182 PHE A CA 1
ATOM 1423 C C . PHE A 1 182 ? 1.674 -12.308 -8.996 1.00 98.69 182 PHE A C 1
ATOM 1425 O O . PHE A 1 182 ? 0.543 -12.397 -8.525 1.00 98.69 182 PHE A O 1
ATOM 1432 N N . ALA A 1 183 ? 2.069 -11.228 -9.675 1.00 98.75 183 ALA A N 1
ATOM 1433 C CA . ALA A 1 183 ? 1.210 -10.063 -9.886 1.00 98.75 183 ALA A CA 1
ATOM 1434 C C . ALA A 1 183 ? -0.015 -10.358 -10.774 1.00 98.75 183 ALA A C 1
ATOM 1436 O O . ALA A 1 183 ? -1.050 -9.726 -10.613 1.00 98.75 183 ALA A O 1
ATOM 1437 N N . LYS A 1 184 ? 0.069 -11.319 -11.704 1.00 98.56 184 LYS A N 1
ATOM 1438 C CA . LYS A 1 184 ? -1.082 -11.756 -12.519 1.00 98.56 184 LYS A CA 1
ATOM 1439 C C . LYS A 1 184 ? -2.137 -12.513 -11.716 1.00 98.56 184 LYS A C 1
ATOM 1441 O O . LYS A 1 184 ? -3.310 -12.477 -12.078 1.00 98.56 184 LYS A O 1
ATOM 1446 N N . GLU A 1 185 ? -1.711 -13.245 -10.691 1.00 98.19 185 GLU A N 1
ATOM 1447 C CA . GLU A 1 185 ? -2.588 -14.087 -9.871 1.00 98.19 185 GLU A CA 1
ATOM 1448 C C . GLU A 1 185 ? -3.221 -13.325 -8.703 1.00 98.19 185 GLU A C 1
ATOM 1450 O O . GLU A 1 185 ? -4.263 -13.740 -8.206 1.00 98.19 185 GLU A O 1
ATOM 1455 N N . ASN A 1 186 ? -2.617 -12.208 -8.291 1.00 98.50 186 ASN A N 1
ATOM 1456 C CA . ASN A 1 186 ? -3.004 -11.444 -7.109 1.00 98.50 186 ASN A CA 1
ATOM 1457 C C . ASN A 1 186 ? -3.230 -9.994 -7.520 1.00 98.50 186 ASN A C 1
ATOM 1459 O O . ASN A 1 186 ? -2.284 -9.275 -7.824 1.00 98.50 186 ASN A O 1
ATOM 1463 N N . LEU A 1 187 ? -4.488 -9.574 -7.591 1.00 98.56 187 LEU A N 1
ATOM 1464 C CA . LEU A 1 187 ? -4.876 -8.329 -8.262 1.00 98.56 187 LEU A CA 1
ATOM 1465 C C . LEU A 1 187 ? -5.509 -7.325 -7.301 1.00 98.56 187 LEU A C 1
ATOM 1467 O O . LEU A 1 187 ? -5.609 -6.137 -7.621 1.00 98.56 187 LEU A O 1
ATOM 1471 N N . PHE A 1 188 ? -5.926 -7.784 -6.123 1.00 98.50 188 PHE A N 1
ATOM 1472 C CA . PHE A 1 188 ? -6.699 -6.976 -5.202 1.00 98.50 188 PHE A CA 1
ATOM 1473 C C . PHE A 1 188 ? -6.028 -6.788 -3.841 1.00 98.50 188 PHE A C 1
ATOM 1475 O O . PHE A 1 188 ? -5.305 -7.634 -3.313 1.00 98.50 188 PHE A O 1
ATOM 1482 N N . ILE A 1 189 ? -6.306 -5.621 -3.265 1.00 98.62 189 ILE A N 1
ATOM 1483 C CA . ILE A 1 189 ? -6.032 -5.284 -1.869 1.00 98.62 189 ILE A CA 1
ATOM 1484 C C . ILE A 1 189 ? -7.376 -5.028 -1.196 1.00 98.62 189 ILE A C 1
ATOM 1486 O O . ILE A 1 189 ? -8.228 -4.332 -1.754 1.00 98.62 189 ILE A O 1
ATOM 1490 N N . HIS A 1 190 ? -7.555 -5.543 0.015 1.00 97.69 190 HIS A N 1
ATOM 1491 C CA . HIS A 1 190 ? -8.737 -5.292 0.827 1.00 97.69 190 HIS A CA 1
ATOM 1492 C C . HIS A 1 190 ? -8.353 -4.487 2.060 1.00 97.69 190 HIS A C 1
ATOM 1494 O O . HIS A 1 190 ? -7.456 -4.865 2.813 1.00 97.69 190 HIS A O 1
ATOM 1500 N N . PHE A 1 191 ? -9.052 -3.380 2.275 1.00 97.75 191 PHE A N 1
ATOM 1501 C CA . PHE A 1 191 ? -8.895 -2.565 3.468 1.00 97.75 191 PHE A CA 1
ATOM 1502 C C . PHE A 1 191 ? -10.262 -2.352 4.105 1.00 97.75 191 PHE A C 1
ATOM 1504 O O . PHE A 1 191 ? -11.182 -1.827 3.479 1.00 97.75 191 PHE A O 1
ATOM 1511 N N . THR A 1 192 ? -10.401 -2.803 5.345 1.00 97.19 192 THR A N 1
ATOM 1512 C CA . THR A 1 192 ? -11.639 -2.681 6.116 1.00 97.19 192 THR A CA 1
ATOM 1513 C C . THR A 1 192 ? -11.424 -1.685 7.240 1.00 97.19 192 THR A C 1
ATOM 1515 O O . THR A 1 192 ? -10.440 -1.786 7.964 1.00 97.19 192 THR A O 1
ATOM 1518 N N . THR A 1 193 ? -12.331 -0.727 7.390 1.00 96.31 193 THR A N 1
ATOM 1519 C CA . THR A 1 193 ? -12.414 0.159 8.559 1.00 96.31 193 THR A CA 1
ATOM 1520 C C . THR A 1 193 ? -13.568 -0.284 9.454 1.00 96.31 193 THR A C 1
ATOM 1522 O O . THR A 1 193 ? -14.284 -1.231 9.135 1.00 96.31 193 THR A O 1
ATOM 1525 N N . GLU A 1 194 ? -13.792 0.404 10.572 1.00 93.06 194 GLU A N 1
ATOM 1526 C CA . GLU A 1 194 ? -14.989 0.182 11.400 1.00 93.06 194 GLU A CA 1
ATOM 1527 C C . GLU A 1 194 ? -16.304 0.438 10.625 1.00 93.06 194 GLU A C 1
ATOM 1529 O O . GLU A 1 194 ? -17.356 -0.054 11.026 1.00 93.06 194 GLU A O 1
ATOM 1534 N N . GLU A 1 195 ? -16.252 1.181 9.512 1.00 93.75 195 GLU A N 1
ATOM 1535 C CA . GLU A 1 195 ? -17.432 1.619 8.759 1.00 93.75 195 GLU A CA 1
ATOM 1536 C C . GLU A 1 195 ? -17.690 0.823 7.478 1.00 93.75 195 GLU A C 1
ATOM 1538 O O . GLU A 1 195 ? -18.845 0.627 7.101 1.00 93.75 195 GLU A O 1
ATOM 1543 N N . GLN A 1 196 ? -16.640 0.401 6.767 1.00 93.44 196 GLN A N 1
ATOM 1544 C CA . GLN A 1 196 ? -16.792 -0.232 5.459 1.00 93.44 196 GLN A CA 1
ATOM 1545 C C . GLN A 1 196 ? -15.616 -1.151 5.125 1.00 93.44 196 GLN A C 1
ATOM 1547 O O . GLN A 1 196 ? -14.465 -0.849 5.431 1.00 93.44 196 GLN A O 1
ATOM 1552 N N . SER A 1 197 ? -15.906 -2.245 4.418 1.00 93.94 197 SER A N 1
ATOM 1553 C CA . SER A 1 197 ? -14.896 -3.056 3.739 1.00 93.94 197 SER A CA 1
ATOM 1554 C C . SER A 1 197 ? -14.753 -2.604 2.289 1.00 93.94 197 SER A C 1
ATOM 1556 O O . SER A 1 197 ? -15.741 -2.501 1.560 1.00 93.94 197 SER A O 1
ATOM 1558 N N . MET A 1 198 ? -13.527 -2.292 1.879 1.00 94.94 198 MET A N 1
ATOM 1559 C CA . MET A 1 198 ? -13.206 -1.724 0.574 1.00 94.94 198 MET A CA 1
ATOM 1560 C C . MET A 1 198 ? -12.223 -2.621 -0.169 1.00 94.94 198 MET A C 1
ATOM 1562 O O . MET A 1 198 ? -11.311 -3.197 0.418 1.00 94.94 198 MET A O 1
ATOM 1566 N N . THR A 1 199 ? -12.414 -2.735 -1.482 1.00 97.00 199 THR A N 1
ATOM 1567 C CA . THR A 1 199 ? -11.551 -3.513 -2.379 1.00 97.00 199 THR A CA 1
ATOM 1568 C C . THR A 1 199 ? -10.894 -2.575 -3.383 1.00 97.00 199 THR A C 1
ATOM 1570 O O . THR A 1 199 ? -11.561 -1.709 -3.951 1.00 97.00 199 THR A O 1
ATOM 1573 N N . TYR A 1 200 ? -9.598 -2.760 -3.609 1.00 98.44 200 TYR A N 1
ATOM 1574 C CA . TYR A 1 200 ? -8.773 -1.929 -4.474 1.00 98.44 200 TYR A CA 1
ATOM 1575 C C . TYR A 1 200 ? -8.117 -2.785 -5.557 1.00 98.44 200 TYR A C 1
ATOM 1577 O O . TYR A 1 200 ? -7.609 -3.861 -5.260 1.00 98.44 200 TYR A O 1
ATOM 1585 N N . LYS A 1 201 ? -8.095 -2.292 -6.796 1.00 98.62 201 LYS A N 1
ATOM 1586 C CA . LYS A 1 201 ? -7.390 -2.875 -7.944 1.00 98.62 201 LYS A CA 1
ATOM 1587 C C . LYS A 1 201 ? -5.966 -2.350 -8.031 1.00 98.62 201 LYS A C 1
ATOM 1589 O O . LYS A 1 201 ? -5.780 -1.146 -8.204 1.00 98.62 201 LYS A O 1
ATOM 1594 N N . ILE A 1 202 ? -4.973 -3.225 -7.952 1.00 98.94 202 ILE A N 1
ATOM 1595 C CA . ILE A 1 202 ? -3.561 -2.861 -8.110 1.00 98.94 202 ILE A CA 1
ATOM 1596 C C . ILE A 1 202 ? -3.309 -2.307 -9.515 1.00 98.94 202 ILE A C 1
ATOM 1598 O O . ILE A 1 202 ? -3.681 -2.933 -10.509 1.00 98.94 202 ILE A O 1
ATOM 1602 N N . PHE A 1 203 ? -2.676 -1.136 -9.589 1.00 98.88 203 PHE A N 1
ATOM 1603 C CA . PHE A 1 203 ? -2.306 -0.492 -10.854 1.00 98.88 203 PHE A CA 1
ATOM 1604 C C . PHE A 1 203 ? -0.803 -0.215 -10.988 1.00 98.88 203 PHE A C 1
ATOM 1606 O O . PHE A 1 203 ? -0.355 0.125 -12.083 1.00 98.88 203 PHE A O 1
ATOM 1613 N N . ALA A 1 204 ? -0.029 -0.340 -9.905 1.00 98.88 204 ALA A N 1
ATOM 1614 C CA . ALA A 1 204 ? 1.424 -0.208 -9.943 1.00 98.88 204 ALA A CA 1
ATOM 1615 C C . ALA A 1 204 ? 2.106 -1.009 -8.822 1.00 98.88 204 ALA A C 1
ATOM 1617 O O . ALA A 1 204 ? 1.635 -1.020 -7.683 1.00 98.88 204 ALA A O 1
ATOM 1618 N N . SER A 1 205 ? 3.255 -1.614 -9.131 1.00 98.81 205 SER A N 1
ATOM 1619 C CA . SER A 1 205 ? 4.191 -2.194 -8.158 1.00 98.81 205 SER A CA 1
ATOM 1620 C C . SER A 1 205 ? 5.624 -1.841 -8.557 1.00 98.81 205 SER A C 1
ATOM 1622 O O . SER A 1 205 ? 6.077 -2.207 -9.638 1.00 98.81 205 SER A O 1
ATOM 1624 N N . PHE A 1 206 ? 6.338 -1.072 -7.734 1.00 98.56 206 PHE A N 1
ATOM 1625 C CA . PHE A 1 206 ? 7.575 -0.416 -8.168 1.00 98.56 206 PHE A CA 1
ATOM 1626 C C . PHE A 1 206 ? 8.580 -0.158 -7.054 1.00 98.56 206 PHE A C 1
ATOM 1628 O O . PHE A 1 206 ? 8.260 -0.130 -5.864 1.00 98.56 206 PHE A O 1
ATOM 1635 N N . TYR A 1 207 ? 9.817 0.101 -7.472 1.00 97.75 207 TYR A N 1
ATOM 1636 C CA . TYR A 1 207 ? 10.866 0.624 -6.611 1.00 97.75 207 TYR A CA 1
ATOM 1637 C C . TYR A 1 207 ? 11.004 2.135 -6.763 1.00 97.75 207 TYR A C 1
ATOM 1639 O O . TYR A 1 207 ? 10.998 2.672 -7.870 1.00 97.75 207 TYR A O 1
ATOM 1647 N N . THR A 1 208 ? 11.201 2.825 -5.646 1.00 97.31 208 THR A N 1
ATOM 1648 C CA . THR A 1 208 ? 11.372 4.276 -5.644 1.00 97.31 208 THR A CA 1
ATOM 1649 C C . THR A 1 208 ? 12.319 4.743 -4.547 1.00 97.31 208 THR A C 1
ATOM 1651 O O . THR A 1 208 ? 12.561 4.034 -3.571 1.00 97.31 208 THR A O 1
ATOM 1654 N N . GLU A 1 209 ? 12.866 5.939 -4.706 1.00 94.88 209 GLU A N 1
ATOM 1655 C CA . GLU A 1 209 ? 13.490 6.702 -3.635 1.00 94.88 209 GLU A CA 1
ATOM 1656 C C . GLU A 1 209 ? 12.466 7.136 -2.566 1.00 94.88 209 GLU A C 1
ATOM 1658 O O . GLU A 1 209 ? 11.284 7.331 -2.857 1.00 94.88 209 GLU A O 1
ATOM 1663 N N . ASP A 1 210 ? 12.919 7.308 -1.325 1.00 90.31 210 ASP A N 1
ATOM 1664 C CA . ASP A 1 210 ? 12.107 7.718 -0.169 1.00 90.31 210 ASP A CA 1
ATOM 1665 C C . ASP A 1 210 ? 11.563 9.153 -0.253 1.00 90.31 210 ASP A C 1
ATOM 1667 O O . ASP A 1 210 ? 10.687 9.525 0.524 1.00 90.31 210 ASP A O 1
ATOM 1671 N N . THR A 1 211 ? 12.036 9.938 -1.222 1.00 92.75 211 THR A N 1
ATOM 1672 C CA . THR A 1 211 ? 11.548 11.288 -1.530 1.00 92.75 211 THR A CA 1
ATOM 1673 C C . THR A 1 211 ? 10.397 11.316 -2.537 1.00 92.75 211 THR A C 1
ATOM 1675 O O . THR A 1 211 ? 9.929 12.399 -2.884 1.00 92.75 211 THR A O 1
ATOM 1678 N N . PHE A 1 212 ? 9.953 10.169 -3.060 1.00 93.50 212 PHE A N 1
ATOM 1679 C CA . PHE A 1 212 ? 8.844 10.133 -4.014 1.00 93.50 212 PHE A CA 1
ATOM 1680 C C . PHE A 1 212 ? 7.541 10.621 -3.356 1.00 93.50 212 PHE A C 1
ATOM 1682 O O . PHE A 1 212 ? 7.188 10.130 -2.281 1.00 93.50 212 PHE A O 1
ATOM 1689 N N . PRO A 1 213 ? 6.797 11.556 -3.975 1.00 92.06 213 PRO A N 1
ATOM 1690 C CA . PRO A 1 213 ? 5.787 12.362 -3.289 1.00 92.06 213 PRO A CA 1
ATOM 1691 C C . PRO A 1 213 ? 4.427 11.665 -3.099 1.00 92.06 213 PRO A C 1
ATOM 1693 O O . PRO A 1 213 ? 3.390 12.309 -3.216 1.00 92.06 213 PRO A O 1
ATOM 1696 N N . TYR A 1 214 ? 4.395 10.364 -2.782 1.00 89.12 214 TYR A N 1
ATOM 1697 C CA . TYR A 1 214 ? 3.141 9.663 -2.452 1.00 89.12 214 TYR A CA 1
ATOM 1698 C C . TYR A 1 214 ? 2.677 9.911 -1.010 1.00 89.12 214 TYR A C 1
ATOM 1700 O O . TYR A 1 214 ? 1.558 9.554 -0.668 1.00 89.12 214 TYR A O 1
ATOM 1708 N N . TYR A 1 215 ? 3.528 10.466 -0.143 1.00 85.38 215 TYR A N 1
ATOM 1709 C CA . TYR A 1 215 ? 3.293 10.549 1.305 1.00 85.38 215 TYR A CA 1
ATOM 1710 C C . TYR A 1 215 ? 2.303 11.645 1.722 1.00 85.38 215 TYR A C 1
ATOM 1712 O O . TYR A 1 215 ? 2.050 11.797 2.908 1.00 85.38 215 TYR A O 1
ATOM 1720 N N . TYR A 1 216 ? 1.748 12.404 0.774 1.00 87.25 216 TYR A N 1
ATOM 1721 C CA . TYR A 1 216 ? 0.702 13.389 1.037 1.00 87.25 216 TYR A CA 1
ATOM 1722 C C . TYR A 1 216 ? -0.678 12.772 0.763 1.00 87.25 216 TYR A C 1
ATOM 1724 O O . TYR A 1 216 ? -1.007 12.542 -0.404 1.00 87.25 216 TYR A O 1
ATOM 1732 N N . PRO A 1 217 ? -1.524 12.542 1.783 1.00 82.12 217 PRO A N 1
ATOM 1733 C CA . PRO A 1 217 ? -2.803 11.860 1.572 1.00 82.12 217 PRO A CA 1
ATOM 1734 C C . PRO A 1 217 ? -3.842 12.642 0.758 1.00 82.12 217 PRO A C 1
ATOM 1736 O O . PRO A 1 217 ? -4.732 12.048 0.147 1.00 82.12 217 PRO A O 1
ATOM 1739 N N . ASN A 1 218 ? -3.760 13.979 0.751 1.00 85.31 218 ASN A N 1
ATOM 1740 C CA . ASN A 1 218 ? -4.761 14.870 0.151 1.00 85.31 218 ASN A CA 1
ATOM 1741 C C . ASN A 1 218 ? -4.114 15.902 -0.784 1.00 85.31 218 ASN A C 1
ATOM 1743 O O . ASN A 1 218 ? -4.021 17.088 -0.475 1.00 85.31 218 ASN A O 1
ATOM 1747 N N . GLN A 1 219 ? -3.656 15.419 -1.935 1.00 87.62 219 GLN A N 1
ATOM 1748 C CA . GLN A 1 219 ? -3.031 16.214 -2.993 1.00 87.62 219 GLN A CA 1
ATOM 1749 C C . GLN A 1 219 ? -4.052 16.955 -3.863 1.00 87.62 219 GLN A C 1
ATOM 1751 O O . GLN A 1 219 ? -5.209 16.530 -3.991 1.00 87.62 219 GLN A O 1
ATOM 1756 N N . SER A 1 220 ? -3.606 18.032 -4.520 1.00 94.50 220 SER A N 1
ATOM 1757 C CA . SER A 1 220 ? -4.354 18.630 -5.632 1.00 94.50 220 SER A CA 1
ATOM 1758 C C . SER A 1 220 ? -4.504 17.640 -6.796 1.00 94.50 220 SER A C 1
ATOM 1760 O O . SER A 1 220 ? -3.797 16.637 -6.866 1.00 94.50 220 SER A O 1
ATOM 1762 N N . ASP A 1 221 ? -5.429 17.906 -7.725 1.00 96.44 221 ASP A N 1
ATOM 1763 C CA . ASP A 1 221 ? -5.649 17.026 -8.886 1.00 96.44 221 ASP A CA 1
ATOM 1764 C C . ASP A 1 221 ? -4.393 16.826 -9.736 1.00 96.44 221 ASP A C 1
ATOM 1766 O O . ASP A 1 221 ? -4.133 15.716 -10.191 1.00 96.44 221 ASP A O 1
ATOM 1770 N N . GLU A 1 222 ? -3.618 17.890 -9.931 1.00 96.69 222 GLU A N 1
ATOM 1771 C CA . GLU A 1 222 ? -2.390 17.857 -10.724 1.00 96.69 222 GLU A CA 1
ATOM 1772 C C . GLU A 1 222 ? -1.301 17.030 -10.032 1.00 96.69 222 GLU A C 1
ATOM 1774 O O . GLU A 1 222 ? -0.723 16.136 -10.644 1.00 96.69 222 GLU A O 1
ATOM 1779 N N . GLU A 1 223 ? -1.069 17.265 -8.739 1.00 96.19 223 GLU A N 1
ATOM 1780 C CA . GLU A 1 223 ? -0.084 16.514 -7.951 1.00 96.19 223 GLU A CA 1
ATOM 1781 C C . GLU A 1 223 ? -0.456 15.032 -7.837 1.00 96.19 223 GLU A C 1
ATOM 1783 O O . GLU A 1 223 ? 0.403 14.164 -7.987 1.00 96.19 223 GLU A O 1
ATOM 1788 N N . PHE A 1 224 ? -1.739 14.738 -7.613 1.00 97.44 224 PHE A N 1
ATOM 1789 C CA . PHE A 1 224 ? -2.242 13.372 -7.536 1.00 97.44 224 PHE A CA 1
ATOM 1790 C C . PHE A 1 224 ? -2.026 12.619 -8.848 1.00 97.44 224 PHE A C 1
ATOM 1792 O O . PHE A 1 224 ? -1.487 11.512 -8.846 1.00 97.44 224 PHE A O 1
ATOM 1799 N N . MET A 1 225 ? -2.402 13.221 -9.980 1.00 97.94 225 MET A N 1
ATOM 1800 C CA . MET A 1 225 ? -2.205 12.579 -11.279 1.00 97.94 225 MET A CA 1
ATOM 1801 C C . MET A 1 225 ? -0.722 12.436 -11.623 1.00 97.94 225 MET A C 1
ATOM 1803 O O . MET A 1 225 ? -0.333 11.388 -12.129 1.00 97.94 225 MET A O 1
ATOM 1807 N N . ALA A 1 226 ? 0.126 13.402 -11.257 1.00 97.44 226 ALA A N 1
ATOM 1808 C CA . ALA A 1 226 ? 1.572 13.279 -11.426 1.00 97.44 226 ALA A CA 1
ATOM 1809 C C . ALA A 1 226 ? 2.156 12.096 -10.628 1.00 97.44 226 ALA A C 1
ATOM 1811 O O . ALA A 1 226 ? 3.022 11.378 -11.134 1.00 97.44 226 ALA A O 1
ATOM 1812 N N . VAL A 1 227 ? 1.669 11.853 -9.403 1.00 97.62 227 VAL A N 1
ATOM 1813 C CA . VAL A 1 227 ? 2.033 10.671 -8.600 1.00 97.62 227 VAL A CA 1
ATOM 1814 C C . VAL A 1 227 ? 1.584 9.382 -9.282 1.00 97.62 227 VAL A C 1
ATOM 1816 O O . VAL A 1 227 ? 2.382 8.453 -9.400 1.00 97.62 227 VAL A O 1
ATOM 1819 N N . VAL A 1 228 ? 0.336 9.326 -9.749 1.00 98.44 228 VAL A N 1
ATOM 1820 C CA . VAL A 1 228 ? -0.236 8.157 -10.434 1.00 98.44 228 VAL A CA 1
ATOM 1821 C C . VAL A 1 228 ? 0.542 7.827 -11.710 1.00 98.44 228 VAL A C 1
ATOM 1823 O O . VAL A 1 228 ? 0.927 6.676 -11.911 1.00 98.44 228 VAL A O 1
ATOM 1826 N N . GLU A 1 229 ? 0.807 8.817 -12.560 1.00 98.25 229 GLU A N 1
ATOM 1827 C CA . GLU A 1 229 ? 1.550 8.647 -13.813 1.00 98.25 229 GLU A CA 1
ATOM 1828 C C . GLU A 1 229 ? 2.990 8.201 -13.542 1.00 98.25 229 GLU A C 1
ATOM 1830 O O . GLU A 1 229 ? 3.432 7.184 -14.079 1.00 98.25 229 GLU A O 1
ATOM 1835 N N . SER A 1 230 ? 3.683 8.866 -12.612 1.00 97.88 230 SER A N 1
ATOM 1836 C CA . SER A 1 230 ? 5.052 8.495 -12.230 1.00 97.88 230 SER A CA 1
ATOM 1837 C C . SER A 1 230 ? 5.131 7.087 -11.626 1.00 97.88 230 SER A C 1
ATOM 1839 O O . SER A 1 230 ? 6.112 6.375 -11.834 1.00 97.88 230 SER A O 1
ATOM 1841 N N . ALA A 1 231 ? 4.112 6.662 -10.871 1.00 98.50 231 ALA A N 1
ATOM 1842 C CA . ALA A 1 231 ? 4.029 5.307 -10.329 1.00 98.50 231 ALA A CA 1
ATOM 1843 C C . ALA A 1 231 ? 3.856 4.262 -11.440 1.00 98.50 231 ALA A C 1
ATOM 1845 O O . ALA A 1 231 ? 4.488 3.208 -11.388 1.00 98.50 231 ALA A O 1
ATOM 1846 N N . ARG A 1 232 ? 3.050 4.560 -12.469 1.00 98.56 232 ARG A N 1
ATOM 1847 C CA . ARG A 1 232 ? 2.876 3.682 -13.638 1.00 98.56 232 ARG A CA 1
ATOM 1848 C C . ARG A 1 232 ? 4.167 3.542 -14.439 1.00 98.56 232 ARG A C 1
ATOM 1850 O O . ARG A 1 232 ? 4.551 2.421 -14.743 1.00 98.56 232 ARG A O 1
ATOM 1857 N N . GLU A 1 233 ? 4.867 4.642 -14.714 1.00 98.38 233 GLU A N 1
ATOM 1858 C CA . GLU A 1 233 ? 6.154 4.621 -15.431 1.00 98.38 233 GLU A CA 1
ATOM 1859 C C . GLU A 1 233 ? 7.230 3.798 -14.702 1.00 98.38 233 GLU A C 1
ATOM 1861 O O . GLU A 1 233 ? 8.088 3.176 -15.328 1.00 98.38 233 GLU A O 1
ATOM 1866 N N . ARG A 1 234 ? 7.186 3.784 -13.365 1.00 98.44 234 ARG A N 1
ATOM 1867 C CA . ARG A 1 234 ? 8.112 3.028 -12.507 1.00 98.44 234 ARG A CA 1
ATOM 1868 C C . ARG A 1 234 ? 7.681 1.586 -12.258 1.00 98.44 234 ARG A C 1
ATOM 1870 O O . ARG A 1 234 ? 8.504 0.788 -11.814 1.00 98.44 234 ARG A O 1
ATOM 1877 N N . SER A 1 235 ? 6.409 1.264 -12.488 1.00 98.75 235 SER A N 1
ATOM 1878 C CA . SER A 1 235 ? 5.842 -0.063 -12.249 1.00 98.75 235 SER A CA 1
ATOM 1879 C C . SER A 1 235 ? 6.622 -1.130 -13.002 1.00 98.75 235 SER A C 1
ATOM 1881 O O . SER A 1 235 ? 6.845 -0.994 -14.199 1.00 98.75 235 SER A O 1
ATOM 1883 N N . GLU A 1 236 ? 6.997 -2.221 -12.330 1.00 98.62 236 GLU A N 1
ATOM 1884 C CA . GLU A 1 236 ? 7.615 -3.381 -12.989 1.00 98.62 236 GLU A CA 1
ATOM 1885 C C . GLU A 1 236 ? 6.642 -4.048 -13.977 1.00 98.62 236 GLU A C 1
ATOM 1887 O O . GLU A 1 236 ? 7.046 -4.830 -14.847 1.00 98.62 236 GLU A O 1
ATOM 1892 N N . HIS A 1 237 ? 5.343 -3.770 -13.836 1.00 98.75 237 HIS A N 1
ATOM 1893 C CA . HIS A 1 237 ? 4.270 -4.365 -14.620 1.00 98.75 237 HIS A CA 1
ATOM 1894 C C . HIS A 1 237 ? 3.272 -3.312 -15.109 1.00 98.75 237 HIS A C 1
ATOM 1896 O O . HIS A 1 237 ? 2.936 -2.371 -14.389 1.00 98.75 237 HIS A O 1
ATOM 1902 N N . ASP A 1 238 ? 2.741 -3.528 -16.306 1.00 98.75 238 ASP A N 1
ATOM 1903 C CA . ASP A 1 238 ? 1.620 -2.775 -16.849 1.00 98.75 238 ASP A CA 1
ATOM 1904 C C . ASP A 1 238 ? 0.318 -3.468 -16.446 1.00 98.75 238 ASP A C 1
ATOM 1906 O O . ASP A 1 238 ? 0.023 -4.579 -16.895 1.00 98.75 238 ASP A O 1
ATOM 1910 N N . TYR A 1 239 ? -0.456 -2.808 -15.590 1.00 98.75 239 TYR A N 1
ATOM 1911 C CA . TYR A 1 239 ? -1.776 -3.258 -15.158 1.00 98.75 239 TYR A CA 1
ATOM 1912 C C . TYR A 1 239 ? -2.860 -2.572 -16.001 1.00 98.75 239 TYR A C 1
ATOM 1914 O O . TYR A 1 239 ? -2.843 -1.348 -16.168 1.00 98.75 239 TYR A O 1
ATOM 1922 N N . ASP A 1 240 ? -3.845 -3.334 -16.485 1.00 98.44 240 ASP A N 1
ATOM 1923 C CA . ASP A 1 240 ? -5.021 -2.807 -17.199 1.00 98.44 240 ASP A CA 1
ATOM 1924 C C . ASP A 1 240 ? -6.047 -2.189 -16.229 1.00 98.44 240 ASP A C 1
ATOM 1926 O O . ASP A 1 240 ? -7.187 -2.633 -16.075 1.00 98.44 240 ASP A O 1
ATOM 1930 N N . VAL A 1 241 ? -5.591 -1.171 -15.498 1.00 98.44 241 VAL A N 1
ATOM 1931 C CA . VAL A 1 241 ? -6.370 -0.396 -14.534 1.00 98.44 241 VAL A CA 1
ATOM 1932 C C . VAL A 1 241 ? -6.151 1.077 -14.829 1.00 98.44 241 VAL A C 1
ATOM 1934 O O . VAL A 1 241 ? -5.034 1.597 -14.772 1.00 98.44 241 VAL A O 1
ATOM 1937 N N . LEU A 1 242 ? -7.235 1.767 -15.162 1.00 96.94 242 LEU A N 1
ATOM 1938 C CA . LEU A 1 242 ? -7.242 3.219 -15.288 1.00 96.94 242 LEU A CA 1
ATOM 1939 C C . LEU A 1 242 ? -7.460 3.851 -13.915 1.00 96.94 242 LEU A C 1
ATOM 1941 O O . LEU A 1 242 ? -8.192 3.305 -13.084 1.00 96.94 242 LEU A O 1
ATOM 1945 N N . VAL A 1 243 ? -6.805 4.988 -13.706 1.00 98.38 243 VAL A N 1
ATOM 1946 C CA . VAL A 1 243 ? -6.950 5.831 -12.523 1.00 98.38 243 VAL A CA 1
ATOM 1947 C C . VAL A 1 243 ? -7.207 7.238 -13.027 1.00 98.38 243 VAL A C 1
ATOM 1949 O O . VAL A 1 243 ? -6.391 7.791 -13.760 1.00 98.38 243 VAL A O 1
ATOM 1952 N N . ASP A 1 244 ? -8.360 7.774 -12.660 1.00 97.38 244 ASP A N 1
ATOM 1953 C CA . ASP A 1 244 ? -8.778 9.131 -12.961 1.00 97.38 244 ASP A CA 1
ATOM 1954 C C . ASP A 1 244 ? -8.582 10.003 -11.720 1.00 97.38 244 ASP A C 1
ATOM 1956 O O . ASP A 1 244 ? -8.515 9.517 -10.590 1.00 97.38 244 ASP A O 1
ATOM 1960 N N . LYS A 1 245 ? -8.536 11.321 -11.913 1.00 96.81 245 LYS A N 1
ATOM 1961 C CA . LYS A 1 245 ? -8.308 12.265 -10.814 1.00 96.81 245 LYS A CA 1
ATOM 1962 C C . LYS A 1 245 ? -9.349 12.136 -9.692 1.00 96.81 245 LYS A C 1
ATOM 1964 O O . LYS A 1 245 ? -9.007 12.307 -8.534 1.00 96.81 245 LYS A O 1
ATOM 1969 N N . ASP A 1 246 ? -10.594 11.796 -9.998 1.00 95.88 246 ASP A N 1
ATOM 1970 C CA . ASP A 1 246 ? -11.649 11.715 -8.981 1.00 95.88 246 ASP A CA 1
ATOM 1971 C C . ASP A 1 246 ? -11.628 10.386 -8.193 1.00 95.88 246 ASP A C 1
ATOM 1973 O O . ASP A 1 246 ? -12.412 10.205 -7.259 1.00 95.88 246 ASP A O 1
ATOM 1977 N N . ASP A 1 247 ? -10.737 9.453 -8.551 1.00 97.31 247 ASP A N 1
ATOM 1978 C CA . ASP A 1 247 ? -10.578 8.187 -7.842 1.00 97.31 247 ASP A CA 1
ATOM 1979 C C . ASP A 1 247 ? -9.813 8.351 -6.515 1.00 97.31 247 ASP A C 1
ATOM 1981 O O . ASP A 1 247 ? -9.073 9.310 -6.279 1.00 97.31 247 ASP 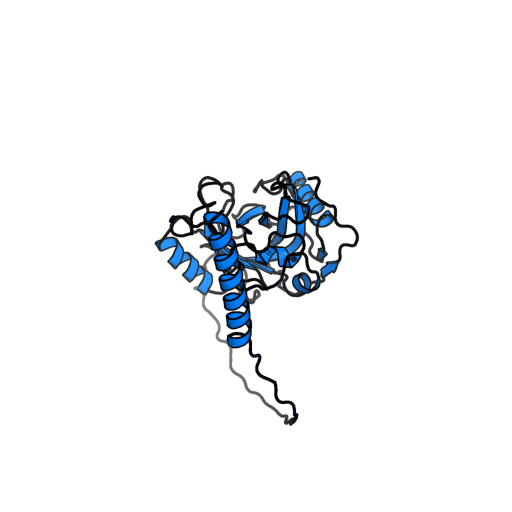A O 1
ATOM 1985 N N . LYS A 1 248 ? -9.966 7.348 -5.647 1.00 97.56 248 LYS A N 1
ATOM 1986 C CA . LYS A 1 248 ? -9.181 7.182 -4.419 1.00 97.56 248 LYS A CA 1
ATOM 1987 C C . LYS A 1 248 ? -8.248 5.987 -4.556 1.00 97.56 248 LYS A C 1
ATOM 1989 O O . LYS A 1 248 ? -8.614 4.978 -5.166 1.00 97.56 248 LYS A O 1
ATOM 1994 N N . ILE A 1 249 ? -7.064 6.084 -3.967 1.00 98.56 249 ILE A N 1
ATOM 1995 C CA . ILE A 1 249 ? -6.046 5.032 -4.005 1.00 98.56 249 ILE A CA 1
ATOM 1996 C C . ILE A 1 249 ? -5.596 4.636 -2.598 1.00 98.56 249 ILE A C 1
ATOM 1998 O O . ILE A 1 249 ? -5.814 5.354 -1.623 1.00 98.56 249 ILE A O 1
ATOM 2002 N N . ILE A 1 250 ? -4.951 3.481 -2.517 1.00 98.75 250 ILE A N 1
ATOM 2003 C CA . ILE A 1 250 ? -4.184 3.023 -1.364 1.00 98.75 250 ILE A CA 1
ATOM 2004 C C . ILE A 1 250 ? -2.741 2.788 -1.811 1.00 98.75 250 ILE A C 1
ATOM 2006 O O . ILE A 1 250 ? -2.502 2.218 -2.878 1.00 98.75 250 ILE A O 1
ATOM 2010 N N . THR A 1 251 ? -1.790 3.233 -0.998 1.00 98.81 251 THR A N 1
ATOM 2011 C CA . THR A 1 251 ? -0.351 3.080 -1.214 1.00 98.81 251 THR A CA 1
ATOM 2012 C C . THR A 1 251 ? 0.230 2.255 -0.078 1.00 98.81 251 THR A C 1
ATOM 2014 O O . THR A 1 251 ? 0.231 2.697 1.066 1.00 98.81 251 THR A O 1
ATOM 2017 N N . LEU A 1 252 ? 0.757 1.072 -0.384 1.00 98.88 252 LEU A N 1
ATOM 2018 C CA . LEU A 1 252 ? 1.488 0.241 0.569 1.00 98.88 252 LEU A CA 1
ATOM 2019 C C . LEU A 1 252 ? 2.985 0.453 0.361 1.00 98.88 252 LEU A C 1
ATOM 2021 O O . LEU A 1 252 ? 3.491 0.177 -0.726 1.00 98.88 252 LEU A O 1
ATOM 2025 N N . SER A 1 253 ? 3.698 0.932 1.379 1.00 98.31 253 SER A N 1
ATOM 2026 C CA . SER A 1 253 ? 5.127 1.250 1.276 1.00 98.31 253 SER A CA 1
ATOM 2027 C C . SER A 1 253 ? 5.972 0.498 2.298 1.00 98.31 253 SER A C 1
ATOM 2029 O O . SER A 1 253 ? 5.675 0.472 3.495 1.00 98.31 253 SER A O 1
ATOM 2031 N N . THR A 1 254 ? 7.072 -0.095 1.829 1.00 97.25 254 THR A N 1
ATOM 2032 C CA . THR A 1 254 ? 8.044 -0.778 2.684 1.00 97.25 254 THR A CA 1
ATOM 2033 C C . THR A 1 254 ? 9.490 -0.524 2.266 1.00 97.25 254 THR A C 1
ATOM 2035 O O . THR A 1 254 ? 9.778 -0.107 1.145 1.00 97.25 254 THR A O 1
ATOM 2038 N N . CYS A 1 255 ? 10.429 -0.788 3.172 1.00 92.56 255 CYS A N 1
ATOM 2039 C CA . CYS A 1 255 ? 11.860 -0.715 2.895 1.00 92.56 255 CYS A CA 1
ATOM 2040 C C . CYS A 1 255 ? 12.322 -1.851 1.970 1.00 92.56 255 CYS A C 1
ATOM 2042 O O . CYS A 1 255 ? 11.786 -2.958 1.966 1.00 92.56 255 CYS A O 1
ATOM 2044 N N . THR A 1 256 ? 13.392 -1.597 1.223 1.00 94.56 256 THR A N 1
ATOM 2045 C CA . THR A 1 256 ? 14.065 -2.603 0.394 1.00 94.56 256 THR A CA 1
ATOM 2046 C C . THR A 1 256 ? 15.569 -2.320 0.324 1.00 94.56 256 THR A C 1
ATOM 2048 O O . THR A 1 256 ? 16.047 -1.305 0.823 1.00 94.56 256 THR A O 1
ATOM 2051 N N . ARG A 1 257 ? 16.341 -3.255 -0.224 1.00 92.75 257 ARG A N 1
ATOM 2052 C CA . ARG A 1 257 ? 17.778 -3.175 -0.531 1.00 92.75 257 ARG A CA 1
ATOM 2053 C C . ARG A 1 257 ? 18.070 -3.687 -1.944 1.00 92.75 257 ARG A C 1
ATOM 2055 O O . ARG A 1 257 ? 19.172 -4.169 -2.221 1.00 92.75 257 ARG A O 1
ATOM 2062 N N . ARG A 1 258 ? 17.081 -3.580 -2.840 1.00 93.06 258 ARG A N 1
ATOM 2063 C CA . ARG A 1 258 ? 17.163 -4.009 -4.240 1.00 93.06 258 ARG A CA 1
ATOM 2064 C C . ARG A 1 258 ? 18.366 -3.433 -4.980 1.00 93.06 258 ARG A C 1
ATOM 2066 O O . ARG A 1 258 ? 19.008 -4.145 -5.753 1.00 93.06 258 ARG A O 1
ATOM 2073 N N . PHE A 1 259 ? 18.670 -2.166 -4.716 1.00 93.06 259 PHE A N 1
ATOM 2074 C CA . PHE A 1 259 ? 19.681 -1.375 -5.419 1.00 93.06 259 PHE A CA 1
ATOM 2075 C C . PHE A 1 259 ? 20.842 -0.975 -4.499 1.00 93.06 259 PHE A C 1
ATOM 2077 O O . PHE A 1 259 ? 21.359 0.138 -4.540 1.00 93.06 259 PHE A O 1
ATOM 2084 N N . GLY A 1 260 ? 21.263 -1.900 -3.636 1.00 91.19 260 GLY A N 1
ATOM 2085 C CA . GLY A 1 260 ? 22.393 -1.705 -2.733 1.00 91.19 260 GLY A CA 1
ATOM 2086 C C . GLY A 1 260 ? 21.971 -1.413 -1.296 1.00 91.19 260 GLY A C 1
ATOM 2087 O O . GLY A 1 260 ? 20.831 -1.628 -0.897 1.00 91.19 260 GLY A O 1
ATOM 2088 N N . ARG A 1 261 ? 22.931 -0.975 -0.475 1.00 87.81 261 ARG A N 1
ATOM 2089 C CA . ARG A 1 261 ? 22.785 -0.940 0.994 1.00 87.81 261 ARG A CA 1
ATOM 2090 C C . ARG A 1 261 ? 22.128 0.327 1.549 1.00 87.81 261 ARG A C 1
ATOM 2092 O O . ARG A 1 261 ? 21.966 0.401 2.764 1.00 87.81 261 ARG A O 1
ATOM 2099 N N . THR A 1 262 ? 21.786 1.297 0.701 1.00 89.44 262 THR A N 1
ATOM 2100 C CA . THR A 1 262 ? 21.095 2.518 1.138 1.00 89.44 262 THR A CA 1
ATOM 2101 C C . THR A 1 262 ? 19.693 2.199 1.656 1.00 89.44 262 THR A C 1
ATOM 2103 O O . THR A 1 262 ? 19.031 1.287 1.166 1.00 89.44 262 THR A O 1
ATOM 2106 N N . ASP A 1 263 ? 19.254 2.944 2.660 1.00 89.00 263 ASP A N 1
ATOM 2107 C CA . ASP A 1 263 ? 17.912 2.924 3.239 1.00 89.00 263 ASP A CA 1
ATOM 2108 C C . ASP A 1 263 ? 16.946 3.907 2.559 1.00 89.00 263 ASP A C 1
ATOM 2110 O O . ASP A 1 263 ? 15.753 3.893 2.866 1.00 89.00 263 ASP A O 1
ATOM 2114 N N . ARG A 1 264 ? 17.424 4.695 1.588 1.00 92.62 264 ARG A N 1
ATOM 2115 C CA . ARG A 1 264 ? 16.633 5.669 0.816 1.00 92.62 264 ARG A CA 1
ATOM 2116 C C . ARG A 1 264 ? 15.746 5.051 -0.257 1.00 92.62 264 ARG A C 1
ATOM 2118 O O . ARG A 1 264 ? 15.273 5.751 -1.138 1.00 92.62 264 ARG A O 1
ATOM 2125 N N . GLN A 1 265 ? 15.559 3.738 -0.235 1.00 94.88 265 GLN A N 1
ATOM 2126 C CA . GLN A 1 265 ? 14.792 3.014 -1.241 1.00 94.88 265 GLN A CA 1
ATOM 2127 C C . GLN A 1 265 ? 13.560 2.359 -0.616 1.00 94.88 265 GLN A C 1
ATOM 2129 O O . GLN A 1 265 ? 13.578 1.881 0.528 1.00 94.88 265 GLN A O 1
ATOM 2134 N N . ARG A 1 266 ? 12.479 2.333 -1.384 1.00 97.31 266 ARG A N 1
ATOM 2135 C CA . ARG A 1 266 ? 11.192 1.748 -1.027 1.00 97.31 266 ARG A CA 1
ATOM 2136 C C . ARG A 1 266 ? 10.726 0.810 -2.128 1.00 97.31 266 ARG A C 1
ATOM 2138 O O . ARG A 1 266 ? 11.044 1.017 -3.297 1.00 97.31 266 ARG A O 1
ATOM 2145 N N . PHE A 1 267 ? 9.986 -0.215 -1.730 1.00 98.31 267 PHE A N 1
ATOM 2146 C CA . PHE A 1 267 ? 9.111 -0.952 -2.628 1.00 98.31 267 PHE A CA 1
ATOM 2147 C C . PHE A 1 267 ? 7.675 -0.550 -2.313 1.00 98.31 267 PHE A C 1
ATOM 2149 O O . PHE A 1 267 ? 7.296 -0.495 -1.139 1.00 98.31 267 PHE A O 1
ATOM 2156 N N . VAL A 1 268 ? 6.917 -0.230 -3.353 1.00 98.75 268 VAL A N 1
ATOM 2157 C CA . VAL A 1 268 ? 5.594 0.372 -3.245 1.00 98.75 268 VAL A CA 1
ATOM 2158 C C . VAL A 1 268 ? 4.616 -0.393 -4.119 1.00 98.75 268 VAL A C 1
ATOM 2160 O O . VAL A 1 268 ? 4.921 -0.695 -5.271 1.00 98.75 268 VAL A O 1
ATOM 2163 N N . VAL A 1 269 ? 3.434 -0.678 -3.579 1.00 98.94 269 VAL A N 1
ATOM 2164 C CA . VAL A 1 269 ? 2.284 -1.175 -4.343 1.00 98.94 269 VAL A CA 1
ATOM 2165 C C . VAL A 1 269 ? 1.159 -0.160 -4.210 1.00 98.94 269 VAL A C 1
ATOM 2167 O O . VAL A 1 269 ? 0.811 0.231 -3.096 1.00 98.94 269 VAL A O 1
ATOM 2170 N N . MET A 1 270 ? 0.604 0.274 -5.338 1.00 98.88 270 MET A N 1
ATOM 2171 C CA . MET A 1 270 ? -0.530 1.193 -5.380 1.00 98.88 270 MET A CA 1
ATOM 2172 C C . MET A 1 270 ? -1.739 0.529 -6.023 1.00 98.88 270 MET A C 1
ATOM 2174 O O . MET A 1 270 ?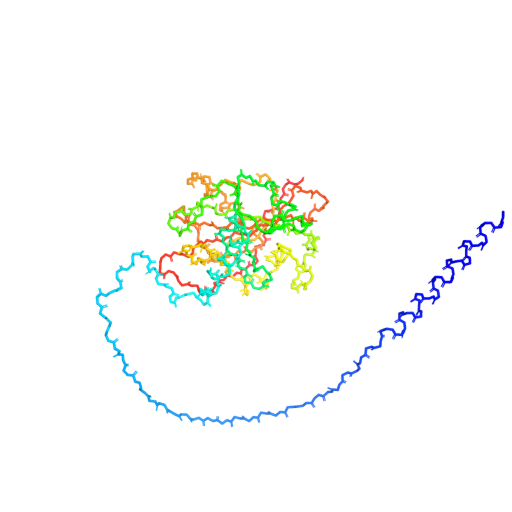 -1.627 -0.161 -7.041 1.00 98.88 270 MET A O 1
ATOM 2178 N N . ALA A 1 271 ? -2.908 0.769 -5.435 1.00 98.88 271 ALA A N 1
ATOM 2179 C CA . ALA A 1 271 ? -4.170 0.231 -5.915 1.00 98.88 271 ALA A CA 1
ATOM 2180 C C . ALA A 1 271 ? -5.291 1.274 -5.863 1.00 98.88 271 ALA A C 1
ATOM 2182 O O . ALA A 1 271 ? -5.328 2.117 -4.973 1.00 98.88 271 ALA A O 1
ATOM 2183 N N . ARG A 1 272 ? -6.218 1.215 -6.820 1.00 98.56 272 ARG A N 1
ATOM 2184 C CA . ARG A 1 272 ? -7.370 2.111 -6.948 1.00 98.56 272 ARG A CA 1
ATOM 2185 C C . ARG A 1 272 ? -8.604 1.475 -6.330 1.00 98.56 272 ARG A C 1
ATOM 2187 O O . ARG A 1 272 ? -8.930 0.340 -6.665 1.00 98.56 272 ARG A O 1
ATOM 2194 N N . LEU A 1 273 ? -9.324 2.220 -5.501 1.00 98.12 273 LEU A N 1
ATOM 2195 C CA . LEU A 1 273 ? -10.609 1.798 -4.953 1.00 98.12 273 LEU A CA 1
ATOM 2196 C C . LEU A 1 273 ? -11.585 1.438 -6.084 1.00 98.12 273 LEU A C 1
ATOM 2198 O O . LEU A 1 273 ? -11.693 2.176 -7.068 1.00 98.12 273 LEU A O 1
ATOM 2202 N N . LEU A 1 274 ? -12.307 0.322 -5.953 1.00 97.00 274 LEU A N 1
ATOM 2203 C CA . LEU A 1 274 ? -13.370 -0.015 -6.901 1.00 97.00 274 LEU A CA 1
ATOM 2204 C C . LEU A 1 274 ? -14.404 1.111 -6.973 1.00 97.00 274 LEU A C 1
ATOM 2206 O O . LEU A 1 274 ? -14.870 1.623 -5.954 1.00 97.00 274 LEU A O 1
ATOM 2210 N N . ARG A 1 275 ? -14.781 1.480 -8.199 1.00 95.06 275 ARG A N 1
ATOM 2211 C CA . ARG A 1 275 ? -15.848 2.456 -8.424 1.00 95.06 275 ARG A CA 1
ATOM 2212 C C . ARG A 1 275 ? -17.192 1.850 -8.042 1.00 95.06 275 ARG A C 1
ATOM 2214 O O . ARG A 1 275 ? -17.356 0.630 -7.994 1.00 95.06 275 ARG A O 1
ATOM 2221 N N . GLN A 1 276 ? -18.179 2.710 -7.818 1.00 89.50 276 GLN A N 1
ATOM 2222 C CA . GLN A 1 276 ? -19.546 2.259 -7.588 1.00 89.50 276 GLN A CA 1
ATOM 2223 C C . GLN A 1 276 ? -20.016 1.371 -8.756 1.00 89.50 276 GLN A C 1
ATOM 2225 O O . GLN A 1 276 ? -19.824 1.721 -9.919 1.00 89.50 276 GLN A O 1
ATOM 2230 N N . GLU A 1 277 ? -20.602 0.215 -8.434 1.00 87.62 277 GLU A N 1
ATOM 2231 C CA . GLU A 1 277 ? -21.017 -0.843 -9.377 1.00 87.62 277 GLU A CA 1
ATOM 2232 C C . GLU A 1 277 ? -19.888 -1.528 -10.179 1.00 87.62 277 GLU A C 1
ATOM 2234 O O . GLU A 1 277 ? -20.159 -2.415 -10.995 1.00 87.62 277 GLU A O 1
ATOM 2239 N N . GLU A 1 278 ? -18.617 -1.179 -9.955 1.00 92.69 278 GLU A N 1
ATOM 2240 C CA . GLU A 1 278 ? -17.494 -1.897 -10.555 1.00 92.69 278 GLU A CA 1
ATOM 2241 C C . GLU A 1 278 ? -17.298 -3.252 -9.865 1.00 92.69 278 G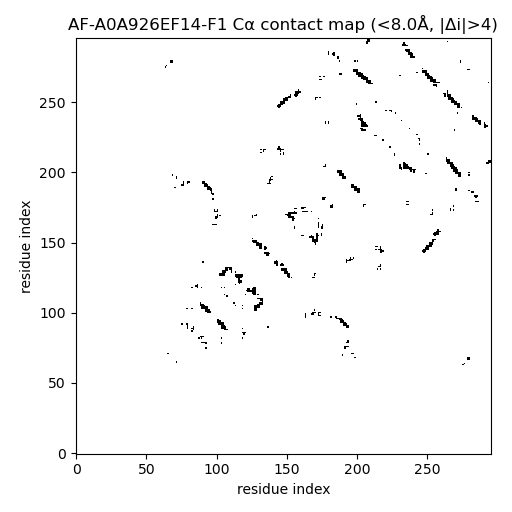LU A C 1
ATOM 2243 O O . GLU A 1 278 ? -17.245 -3.351 -8.640 1.00 92.69 278 GLU A O 1
ATOM 2248 N N . LYS A 1 279 ? -17.152 -4.316 -10.659 1.00 90.19 279 LYS A N 1
ATOM 2249 C CA . LYS A 1 279 ? -16.903 -5.665 -10.140 1.00 90.19 279 LYS A CA 1
ATOM 2250 C C . LYS A 1 279 ? -15.409 -5.940 -9.973 1.00 90.19 279 LYS A C 1
ATOM 2252 O O . LYS A 1 279 ? -14.598 -5.564 -10.825 1.00 90.19 279 LYS A O 1
ATOM 2257 N N . ALA A 1 280 ? -15.071 -6.696 -8.930 1.00 92.12 280 ALA A N 1
ATOM 2258 C CA . ALA A 1 280 ? -13.740 -7.257 -8.706 1.00 92.12 280 ALA A CA 1
ATOM 2259 C C . ALA A 1 280 ? -13.480 -8.448 -9.651 1.00 92.12 280 ALA A C 1
ATOM 2261 O O . ALA A 1 280 ? -13.481 -9.604 -9.240 1.00 92.12 280 ALA A O 1
ATOM 2262 N N . VAL A 1 281 ? -13.327 -8.177 -10.949 1.00 92.69 281 VAL A N 1
ATOM 2263 C CA . VAL A 1 281 ? -12.982 -9.198 -11.953 1.00 92.69 281 VAL A CA 1
ATOM 2264 C C . VAL A 1 281 ? -11.499 -9.123 -12.318 1.00 92.69 281 VAL A C 1
ATOM 2266 O O . VAL A 1 281 ? -10.973 -8.006 -12.382 1.00 92.69 281 VAL A O 1
ATOM 2269 N N . PRO A 1 282 ? -10.832 -10.265 -12.586 1.00 94.31 282 PRO A N 1
ATOM 2270 C CA . PRO A 1 282 ? -9.450 -10.270 -13.047 1.00 94.31 282 PRO A CA 1
ATOM 2271 C C . PRO A 1 282 ? -9.244 -9.418 -14.304 1.00 94.31 282 PRO A C 1
ATOM 2273 O O . PRO A 1 282 ? -10.126 -9.335 -15.162 1.00 94.31 282 PRO A O 1
ATOM 2276 N N . TYR A 1 283 ? -8.069 -8.809 -14.414 1.00 97.88 283 TYR A N 1
ATOM 2277 C CA . TYR A 1 283 ? -7.669 -7.933 -15.515 1.00 97.88 283 TYR A CA 1
ATOM 2278 C C . TYR A 1 283 ? -6.235 -8.247 -15.953 1.00 97.88 283 TYR A C 1
ATOM 2280 O O . TYR A 1 283 ? -5.519 -9.001 -15.294 1.00 97.88 283 TYR A O 1
ATOM 2288 N N . ALA A 1 284 ? -5.836 -7.728 -17.115 1.00 98.31 284 ALA A N 1
ATOM 2289 C CA . ALA A 1 284 ? -4.546 -8.056 -17.702 1.00 98.31 284 ALA A CA 1
ATOM 2290 C C . ALA A 1 284 ? -3.387 -7.401 -16.936 1.00 98.31 284 ALA A C 1
ATOM 2292 O O . ALA A 1 284 ? -3.462 -6.232 -16.551 1.00 98.31 284 ALA A O 1
ATOM 2293 N N . VAL A 1 285 ? -2.303 -8.164 -16.777 1.00 98.75 285 VAL A N 1
ATOM 2294 C CA . VAL A 1 285 ? -1.018 -7.692 -16.252 1.00 98.75 285 VAL A CA 1
ATOM 2295 C C . VAL A 1 285 ? 0.098 -8.201 -17.161 1.00 98.75 285 VAL A C 1
ATOM 2297 O O . VAL A 1 285 ? 0.226 -9.410 -17.396 1.00 98.75 285 VAL A O 1
ATOM 2300 N N . THR A 1 286 ? 0.902 -7.287 -17.695 1.00 98.75 286 THR A N 1
ATOM 2301 C CA . THR A 1 286 ? 2.065 -7.594 -18.542 1.00 98.75 286 THR A CA 1
ATOM 2302 C C . THR A 1 286 ? 3.341 -7.021 -17.941 1.00 98.75 286 THR A C 1
ATOM 2304 O O . THR A 1 286 ? 3.288 -6.157 -17.076 1.00 98.75 286 THR A O 1
ATOM 2307 N N . ALA A 1 287 ? 4.512 -7.507 -18.358 1.00 98.56 287 ALA A N 1
ATOM 2308 C CA . ALA A 1 287 ? 5.768 -6.885 -17.937 1.00 98.56 287 ALA A CA 1
ATOM 2309 C C . ALA A 1 287 ? 5.885 -5.481 -18.538 1.00 98.56 287 ALA A C 1
ATOM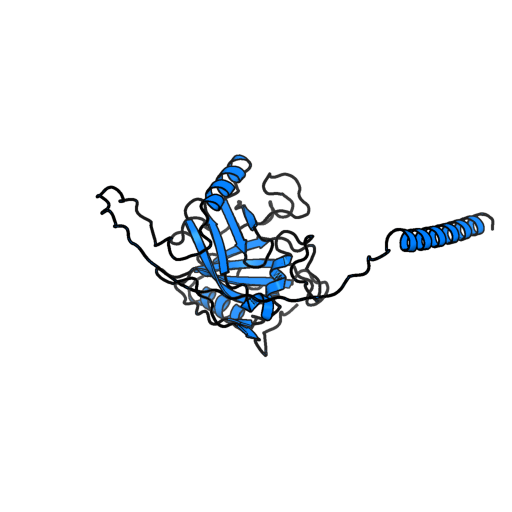 2311 O O . ALA A 1 287 ? 5.676 -5.337 -19.744 1.00 98.56 287 ALA A O 1
ATOM 2312 N N . ASN A 1 288 ? 6.294 -4.502 -17.729 1.00 98.38 288 ASN A N 1
ATOM 2313 C CA . ASN A 1 288 ? 6.787 -3.235 -18.251 1.00 98.38 288 ASN A CA 1
ATOM 2314 C C . ASN A 1 288 ? 8.203 -3.484 -18.809 1.00 98.38 288 ASN A C 1
ATOM 2316 O O . ASN A 1 288 ? 9.075 -3.951 -18.066 1.00 98.38 288 ASN A O 1
ATOM 2320 N N . PRO A 1 289 ? 8.460 -3.240 -20.106 1.00 97.25 289 PRO A N 1
ATOM 2321 C CA . PRO A 1 289 ? 9.767 -3.497 -20.702 1.00 97.25 289 PRO A CA 1
ATOM 2322 C C . PRO A 1 289 ? 10.849 -2.497 -20.266 1.00 97.25 289 PRO A C 1
ATOM 2324 O O . PRO A 1 289 ? 12.031 -2.812 -20.412 1.00 97.25 289 PRO A O 1
ATOM 2327 N N . ASP A 1 290 ? 10.472 -1.318 -19.762 1.00 97.75 290 ASP A N 1
ATOM 2328 C CA . ASP A 1 290 ? 11.400 -0.238 -19.408 1.00 97.75 290 ASP A CA 1
ATOM 2329 C C . ASP A 1 290 ? 10.924 0.562 -18.176 1.00 97.75 290 ASP A C 1
ATOM 2331 O O . ASP A 1 290 ? 10.587 1.743 -18.279 1.00 97.75 290 ASP A O 1
ATOM 2335 N N . PRO A 1 291 ? 10.856 -0.069 -16.987 1.00 97.88 291 PRO A N 1
ATOM 2336 C CA . PRO A 1 291 ? 10.455 0.620 -15.767 1.00 97.88 291 PRO A CA 1
ATOM 2337 C C . PRO A 1 291 ? 11.499 1.657 -15.347 1.00 97.88 291 PRO A C 1
ATOM 2339 O O . PRO A 1 291 ? 12.690 1.350 -15.193 1.00 97.88 291 PRO A O 1
ATOM 2342 N N . VAL A 1 292 ? 11.035 2.878 -15.071 1.00 98.00 292 VAL A N 1
ATOM 2343 C CA . VAL A 1 292 ? 11.876 3.950 -14.528 1.00 98.00 292 VAL A CA 1
ATOM 2344 C C . VAL A 1 292 ? 12.460 3.513 -13.181 1.00 98.00 292 VAL A C 1
ATOM 2346 O O . VAL A 1 292 ? 11.747 3.144 -12.248 1.00 98.00 292 VAL A O 1
ATOM 2349 N N . ARG A 1 293 ? 13.791 3.547 -13.071 1.00 95.62 293 ARG A N 1
ATOM 2350 C CA . ARG A 1 293 ? 14.524 3.106 -11.875 1.00 95.62 293 ARG A CA 1
ATOM 2351 C C . ARG A 1 293 ? 14.722 4.249 -10.874 1.00 95.62 293 ARG A C 1
ATOM 2353 O O . ARG A 1 293 ? 14.823 5.405 -11.288 1.00 95.62 293 ARG A O 1
ATOM 2360 N N . PRO A 1 294 ? 14.810 3.947 -9.566 1.00 94.38 294 PRO A N 1
ATOM 2361 C CA . PRO A 1 294 ? 15.014 4.971 -8.553 1.00 94.38 294 PRO A CA 1
ATOM 2362 C C . PRO A 1 294 ? 16.376 5.660 -8.678 1.00 94.38 294 PRO A C 1
ATOM 2364 O O . PRO A 1 294 ? 17.369 5.037 -9.061 1.00 94.38 294 PRO A O 1
ATOM 2367 N N . ASN A 1 295 ? 16.428 6.937 -8.295 1.00 91.88 295 ASN A N 1
ATOM 2368 C CA . ASN A 1 295 ? 17.662 7.728 -8.265 1.00 91.88 295 ASN A CA 1
ATOM 2369 C C . ASN A 1 295 ? 18.238 7.773 -6.833 1.00 91.88 295 ASN A C 1
ATOM 2371 O O . ASN A 1 295 ? 17.846 8.609 -6.010 1.00 91.88 295 ASN A O 1
ATOM 2375 N N . LEU A 1 296 ? 19.118 6.812 -6.525 1.00 87.69 296 LEU A N 1
ATOM 2376 C CA . LEU A 1 296 ? 19.598 6.468 -5.173 1.00 87.69 296 LEU A CA 1
ATOM 2377 C C . LEU A 1 296 ? 21.030 6.902 -4.849 1.00 87.69 296 LEU A C 1
ATOM 2379 O O . LEU A 1 296 ? 21.706 7.526 -5.684 1.00 87.69 296 LEU A O 1
#

pLDDT: mean 82.74, std 23.98, range [26.83, 98.94]

Mean predicted aligned error: 12.71 Å

Solvent-accessible surface area (backbone atoms only — not comparable to full-atom values): 17222 Å² total; per-residue (Å²): 119,73,69,63,57,54,54,55,54,52,53,54,51,51,57,54,53,54,58,51,52,56,66,72,73,66,72,82,82,84,87,87,81,87,86,87,87,88,83,88,86,86,84,88,80,90,83,91,82,85,86,84,88,84,72,97,78,78,85,64,96,77,82,68,80,72,88,55,49,104,74,75,52,73,62,55,52,53,50,38,50,62,47,24,76,71,21,77,42,41,54,22,35,40,38,39,56,91,46,86,38,70,42,63,24,31,48,47,97,49,77,64,72,49,60,47,14,29,76,74,71,43,85,23,93,68,20,39,40,33,39,41,43,80,45,43,85,50,35,90,89,66,31,34,46,31,38,40,33,39,26,42,28,89,70,35,22,52,68,75,49,59,71,83,58,88,84,47,50,66,36,11,48,60,51,28,48,69,38,66,72,54,39,55,77,32,52,48,38,38,45,30,28,91,72,34,75,45,51,19,45,50,36,24,26,28,52,35,34,70,80,59,81,67,84,55,25,78,59,56,62,66,58,44,44,51,45,53,52,54,42,42,50,19,4,46,35,46,36,74,52,89,84,58,71,91,56,38,34,40,37,41,40,24,52,34,29,60,90,46,89,59,78,54,30,29,38,37,41,33,22,37,50,59,54,90,93,56,68,82,65,92,64,59,59,44,76,38,92,74,43,49,74,55,84,122

InterPro domains:
  IPR005754 Sortase family [PF04203] (94-273)
  IPR009835 Sortase B family [cd05826] (88-273)
  IPR023365 Sortase domain superfamily [G3DSA:2.40.260.10] (42-277)
  IPR023365 Sortase domain superfamily [SSF63817] (75-274)

Radius of gyration: 24.91 Å; Cα contacts (8 Å, |Δi|>4): 536; chains: 1; bounding box: 94×63×46 Å

Foldseek 3Di:
DVVVVVVVVVVVVVVVVVVVCVVPPDDDDDDDDDDDDDDDDDDDDDDDDDDDDDDDPPPDPDCQPPPFDPPPDPVQLVVLVVLCVLPVQQFKWKDFPQDPRTFTEGEDQADPQQCQADSNRDGHPQGGKYWGNLWDDDDQVTTFLETEIEGEQPDQQAQDGDGDDPPTDTCNNVLVQLDQVSCQRTFWMWMGGNHDIWIWGWAAKAKEFLPLPSSNRHDDLVSVVVSVVLRNLGGQKGWPDDDHSVWGKYKYWYFHQNPHDDRRMIIIIMTTIADRVRHPDRTDMGGDPHHDHYDD

Secondary structure (DSSP, 8-state):
-HHHHHHHHHHHHHHHHHHHHHHHH--PPPPPP-----------------PPPPPS----TT---GGG-TT--HHHHHHHHHHHHH-TTEEEEEEETTSS-EEEEE--SSSSGGGSB-TTSSB-TT--EEE-TTPPPSSTTTS-SEEEEE---SSS-SSS--S--TT--GGGGGGGGGSHHHHHH--EEEEEESS-EEEEEEEEEEEEETT-GGG-SS--HHHHHHHHHHHHHHBSEEES----TT--EEEEEEE--TTSS-SSEEEEEEEEEPPTT-------EEE-SSPPPP--

Nearest PDB structures (foldseek):
  4lfd-assembly4_D  TM=8.855E-01  e=1.336E-20  Staphylococcus aureus subsp. aureus USA300
  5yfk-assembly1_A  TM=8.946E-01  e=4.537E-19  Clostridium perfringens str. 13
  1qwz-assembly1_A  TM=8.381E-01  e=8.274E-20  Staphylococcus aureus
  6kyc-assembly1_A  TM=8.699E-01  e=2.848E-16  Clostridioides difficile 630
  5gyj-assembly1_A  TM=8.601E-01  e=2.374E-16  Clostridioides difficile 630